Protein AF-A0A1H8LXT8-F1 (afdb_monomer_lite)

Secondary structure (DSSP, 8-state):
--PPP---------EE-TTT--EE-TT-SB-TTT--B-----GGG--S---------PPPPPTTHHHHHHHHHHHHHHHHHHHHHHHH-TTS--HHHHHHHHHHHHHHHHHHHHHHHHHHHHHHHSS----HHHHHHHTTSHHHHHHHHHHHHHHHHHHH--------TT--S--------HHHHHHHHHHHHHHHHHHHHH--STHHHHHHHHHHHHHT-----SS----------HHHHHHHHHHHHHHHHHHHHHH--

Foldseek 3Di:
DDDDDDPPPDPQDWDADLPPGHTDGPPDQADPPPGDGPPDDDPPPDPDDPPPPPPVPQFDDDPLQLLLVVLVVLLLQLVVQLVVVCVVDVPDCDPSNVVSVVSNVVSLVSNLVSLLSVLVSCCSRDPDNPPSCCLSVLCNDPPSNVVSVLVVVVVSCVSSVDQDDNPPPPDPDDDDDDDDSVNVVVVVVSVLSVQVVVCCVVPVDPLSVVLSVVVVCVVVPDDPDDDDPDPDDPDDPVVNVVVSVVSVVVVVVVVCVVPVD

InterPro domains:
  IPR026870 Zinc-ribbon domain [PF13240] (16-38)

Structure (mmCIF, N/CA/C/O backbone):
data_AF-A0A1H8LXT8-F1
#
_entry.id   AF-A0A1H8LXT8-F1
#
loop_
_atom_site.group_PDB
_atom_site.id
_atom_site.type_symbol
_atom_site.label_atom_id
_atom_site.label_alt_id
_atom_site.label_comp_id
_atom_site.label_asym_id
_atom_site.label_entity_id
_atom_site.label_seq_id
_atom_site.pdbx_PDB_ins_code
_atom_site.Cartn_x
_atom_site.Cartn_y
_atom_site.Cartn_z
_atom_site.occupancy
_atom_site.B_iso_or_equiv
_atom_site.auth_seq_id
_atom_site.auth_comp_id
_atom_site.auth_asym_id
_atom_site.auth_atom_id
_atom_site.pdbx_PDB_model_num
ATOM 1 N N . MET A 1 1 ? -24.201 -38.914 57.236 1.00 48.53 1 MET A N 1
ATOM 2 C CA . MET A 1 1 ? -23.618 -39.062 55.889 1.00 48.53 1 MET A CA 1
ATOM 3 C C . MET A 1 1 ? -24.009 -37.810 55.147 1.00 48.53 1 MET A C 1
ATOM 5 O O . MET A 1 1 ? -25.175 -37.664 54.816 1.00 48.53 1 MET A O 1
ATOM 9 N N . SER A 1 2 ? -23.082 -36.863 55.083 1.00 60.19 2 SER A N 1
ATOM 10 C CA . SER A 1 2 ? -23.301 -35.527 54.535 1.00 60.19 2 SER A CA 1
ATOM 11 C C . SER A 1 2 ? -22.561 -35.462 53.205 1.00 60.19 2 SER A C 1
ATOM 13 O O . SER A 1 2 ? -21.360 -35.733 53.181 1.00 60.19 2 SER A O 1
ATOM 15 N N . ASP A 1 3 ? -23.294 -35.178 52.132 1.00 55.50 3 ASP A N 1
ATOM 16 C CA . ASP A 1 3 ? -22.753 -34.904 50.800 1.00 55.50 3 ASP A CA 1
ATOM 17 C C . ASP A 1 3 ? -21.957 -33.590 50.824 1.00 55.50 3 ASP A C 1
ATOM 19 O O . ASP A 1 3 ? -22.475 -32.591 51.329 1.00 55.50 3 ASP A O 1
ATOM 23 N N . PRO A 1 4 ? -20.714 -33.556 50.311 1.00 66.38 4 PRO A N 1
ATOM 24 C CA . PRO A 1 4 ? -20.009 -32.314 50.055 1.00 66.38 4 PRO A CA 1
ATOM 25 C C . PRO A 1 4 ? -20.447 -31.741 48.703 1.00 66.38 4 PRO A C 1
ATOM 27 O O . PRO A 1 4 ? -20.351 -32.393 47.662 1.00 66.38 4 PRO A O 1
ATOM 30 N N . ASP A 1 5 ? -20.916 -30.499 48.752 1.00 59.06 5 ASP A N 1
ATOM 31 C CA . ASP A 1 5 ? -21.364 -29.700 47.622 1.00 59.06 5 ASP A CA 1
ATOM 32 C C . ASP A 1 5 ? -20.333 -29.659 46.485 1.00 59.06 5 ASP A C 1
ATOM 34 O O . ASP A 1 5 ? -19.210 -29.163 46.620 1.00 59.06 5 ASP A O 1
ATOM 38 N N . ALA A 1 6 ? -20.756 -30.151 45.323 1.00 54.06 6 ALA A N 1
ATOM 39 C CA . ALA A 1 6 ? -20.092 -29.925 44.054 1.00 54.06 6 ALA A CA 1
ATOM 40 C C . ALA A 1 6 ? -20.214 -28.436 43.690 1.00 54.06 6 ALA A C 1
ATOM 42 O O . ALA A 1 6 ? -21.222 -27.985 43.145 1.00 54.06 6 ALA A O 1
ATOM 43 N N . VAL A 1 7 ? -19.171 -27.664 44.003 1.00 60.00 7 VAL A N 1
ATOM 44 C CA . VAL A 1 7 ? -18.992 -26.295 43.513 1.00 60.00 7 VAL A CA 1
ATOM 45 C C . VAL A 1 7 ? -18.850 -26.363 41.994 1.00 60.00 7 VAL A C 1
ATOM 47 O O . VAL A 1 7 ? -17.800 -26.710 41.455 1.00 60.00 7 VAL A O 1
ATOM 50 N N . SER A 1 8 ? -19.953 -26.066 41.313 1.00 51.28 8 SER A N 1
ATOM 51 C CA . SER A 1 8 ? -20.027 -25.815 39.878 1.00 51.28 8 SER A CA 1
ATOM 52 C C . SER A 1 8 ? -19.035 -24.707 39.519 1.00 51.28 8 SER A C 1
ATOM 54 O O . SER A 1 8 ? -19.317 -23.526 39.720 1.00 51.28 8 SER A O 1
ATOM 56 N N . GLY A 1 9 ? -17.863 -25.100 39.016 1.00 51.41 9 GLY A N 1
ATOM 57 C CA . GLY A 1 9 ? -16.854 -24.210 38.458 1.00 51.41 9 GLY A CA 1
ATOM 58 C C . GLY A 1 9 ? -17.428 -23.471 37.259 1.00 51.41 9 GLY A C 1
ATOM 59 O O . GLY A 1 9 ? -17.437 -23.991 36.148 1.00 51.41 9 GLY A O 1
ATOM 60 N N . GLY A 1 10 ? -17.955 -22.273 37.505 1.00 53.38 10 GLY A N 1
ATOM 61 C CA . GLY A 1 10 ? -18.273 -21.329 36.449 1.00 53.38 10 GLY A CA 1
ATOM 62 C C . GLY A 1 10 ? -16.978 -20.953 35.749 1.00 53.38 10 GLY A C 1
ATOM 63 O O . GLY A 1 10 ? -16.040 -20.498 36.403 1.00 53.38 10 GLY A O 1
ATOM 64 N N . ASP A 1 11 ? -16.927 -21.179 34.440 1.00 57.53 11 ASP A N 1
ATOM 65 C CA . ASP A 1 11 ? -15.827 -20.776 33.576 1.00 57.53 11 ASP A CA 1
ATOM 66 C C . ASP A 1 11 ? -15.498 -19.301 33.831 1.00 57.53 11 ASP A C 1
ATOM 68 O O . ASP A 1 11 ? -16.211 -18.391 33.391 1.00 57.53 11 ASP A O 1
ATOM 72 N N . ALA A 1 12 ? -14.425 -19.062 34.586 1.00 62.91 12 ALA A N 1
ATOM 73 C CA . ALA A 1 12 ? -13.856 -17.745 34.805 1.00 62.91 12 ALA A CA 1
ATOM 74 C C . ALA A 1 12 ? -13.336 -17.258 33.451 1.00 62.91 12 ALA A C 1
ATOM 76 O O . ALA A 1 12 ? -12.199 -17.528 33.071 1.00 62.91 12 ALA A O 1
ATOM 77 N N . GLY A 1 13 ? -14.223 -16.630 32.677 1.00 70.00 13 GLY A N 1
ATOM 78 C CA . GLY A 1 13 ? -13.944 -16.229 31.308 1.00 70.00 13 GLY A CA 1
ATOM 79 C C . GLY A 1 13 ? -12.678 -15.386 31.264 1.00 70.00 13 GLY A C 1
ATOM 80 O O . GLY A 1 13 ? -12.645 -14.294 31.825 1.00 70.00 13 GLY A O 1
ATOM 81 N N . THR A 1 14 ? -11.645 -15.896 30.607 1.00 81.38 14 THR A N 1
ATOM 82 C CA . THR A 1 14 ? -10.411 -15.160 30.355 1.00 81.38 14 THR A CA 1
ATOM 83 C C . THR A 1 14 ? -10.713 -14.005 29.403 1.00 81.38 14 THR A C 1
ATOM 85 O O . THR A 1 14 ? -11.371 -14.176 28.372 1.00 81.38 14 THR A O 1
ATOM 88 N N . SER A 1 15 ? -10.288 -12.797 29.763 1.00 87.00 15 SER A N 1
ATOM 89 C CA . SER A 1 15 ? -10.209 -11.669 28.832 1.00 87.00 15 SER A CA 1
ATOM 90 C C . SER A 1 15 ? -8.776 -11.568 28.305 1.00 87.00 15 SER A C 1
ATOM 92 O O . SER A 1 15 ? -7.869 -12.217 28.817 1.00 87.00 15 SER A O 1
ATOM 94 N N . TYR A 1 16 ? -8.555 -10.793 27.248 1.00 92.50 16 TYR A N 1
ATOM 95 C CA . TYR A 1 16 ? -7.220 -10.554 26.695 1.00 92.50 16 TYR A CA 1
ATOM 96 C C . TYR A 1 16 ? -6.882 -9.072 26.822 1.00 92.50 16 TYR A C 1
ATOM 98 O O . TYR A 1 16 ? -7.747 -8.219 26.612 1.00 92.50 16 TYR A O 1
ATOM 106 N N . CYS A 1 17 ? -5.631 -8.760 27.157 1.00 91.19 17 CYS A N 1
ATOM 107 C CA . CYS A 1 17 ? -5.156 -7.385 27.224 1.00 91.19 17 CYS A CA 1
ATOM 108 C C . CYS A 1 17 ? -5.191 -6.751 25.826 1.00 91.19 17 CYS A C 1
ATOM 110 O O . CYS A 1 17 ? -4.618 -7.291 24.880 1.00 91.19 17 CYS A O 1
ATOM 112 N N . TRP A 1 18 ? -5.830 -5.587 25.697 1.00 83.44 18 TRP A N 1
ATOM 113 C CA . TRP A 1 18 ? -5.973 -4.884 24.417 1.00 83.44 18 TRP A CA 1
ATOM 114 C C . TRP A 1 18 ? -4.644 -4.345 23.866 1.00 83.44 18 TRP A C 1
ATOM 116 O O . TRP A 1 18 ? -4.518 -4.137 22.659 1.00 83.44 18 TRP A O 1
ATOM 126 N N . ASP A 1 19 ? -3.647 -4.149 24.731 1.00 88.88 19 ASP A N 1
ATOM 127 C CA . ASP A 1 19 ? -2.346 -3.604 24.348 1.00 88.88 19 ASP A CA 1
ATOM 128 C C . ASP A 1 19 ? -1.354 -4.702 23.913 1.00 88.88 19 ASP A C 1
ATOM 130 O O . ASP A 1 19 ? -0.840 -4.679 22.789 1.00 88.88 19 ASP A O 1
ATOM 134 N N . CYS A 1 20 ? -1.135 -5.717 24.761 1.00 93.19 20 CYS A N 1
ATOM 135 C CA . CYS A 1 20 ? -0.144 -6.774 24.505 1.00 93.19 20 CYS A CA 1
ATOM 136 C C . CYS A 1 20 ? -0.720 -8.123 24.046 1.00 93.19 20 CYS A C 1
ATOM 138 O O . CYS A 1 20 ? 0.025 -8.942 23.515 1.00 93.19 20 CYS A O 1
ATOM 140 N N . GLY A 1 21 ? -2.024 -8.361 24.209 1.00 90.75 21 GLY A N 1
ATOM 141 C CA . GLY A 1 21 ? -2.684 -9.600 23.791 1.00 90.75 21 GLY A CA 1
ATOM 142 C C . GLY A 1 21 ? -2.536 -10.796 24.737 1.00 90.75 21 GLY A C 1
ATOM 143 O O . GLY A 1 21 ? -3.058 -11.856 24.407 1.00 90.75 21 GLY A O 1
ATOM 144 N N . GLU A 1 22 ? -1.876 -10.659 25.892 1.00 95.44 22 GLU A N 1
ATOM 145 C CA . GLU A 1 22 ? -1.825 -11.735 26.896 1.00 95.44 22 GLU A CA 1
ATOM 146 C C . GLU A 1 22 ? -3.184 -11.938 27.590 1.00 95.44 22 GLU A C 1
ATOM 148 O O . GLU A 1 22 ? -3.930 -10.964 27.766 1.00 95.44 22 GLU A O 1
ATOM 153 N N . PRO A 1 23 ? -3.529 -13.176 27.996 1.00 91.50 23 PRO A N 1
ATOM 154 C CA . PRO A 1 23 ? -4.738 -13.448 28.741 1.00 91.50 23 PRO A CA 1
ATOM 155 C C . PRO A 1 23 ? -4.621 -12.850 30.144 1.00 91.50 23 PRO A C 1
ATOM 157 O O . PRO A 1 23 ? -3.600 -12.949 30.824 1.00 91.50 23 PRO A O 1
ATOM 160 N N . ILE A 1 24 ? -5.702 -12.225 30.572 1.00 93.94 24 ILE A N 1
ATOM 161 C CA . ILE A 1 24 ? -5.845 -11.527 31.841 1.00 93.94 24 ILE A CA 1
ATOM 162 C C . ILE A 1 24 ? -7.134 -11.999 32.518 1.00 93.94 24 ILE A C 1
ATOM 164 O O . ILE A 1 24 ? -8.086 -12.446 31.870 1.00 93.94 24 ILE A O 1
ATOM 168 N N . GLY A 1 25 ? -7.167 -11.913 33.846 1.00 90.50 25 GLY A N 1
ATOM 169 C CA . GLY A 1 25 ? -8.417 -12.075 34.582 1.00 90.50 25 GLY A CA 1
ATOM 170 C C . GLY A 1 25 ? -9.372 -10.927 34.251 1.00 90.50 25 GLY A C 1
ATOM 171 O O . GLY A 1 25 ? -8.930 -9.791 34.088 1.00 90.50 25 GLY A O 1
ATOM 172 N N . ARG A 1 26 ? -10.681 -11.201 34.190 1.00 83.38 26 ARG A N 1
ATOM 173 C CA . ARG A 1 26 ? -11.721 -10.180 33.939 1.00 83.38 26 ARG A CA 1
ATOM 174 C C . ARG A 1 26 ? -11.690 -8.999 34.910 1.00 83.38 26 ARG A C 1
ATOM 176 O O . ARG A 1 26 ? -12.142 -7.924 34.546 1.00 83.38 26 ARG A O 1
ATOM 183 N N . GLU A 1 27 ? -11.154 -9.206 36.107 1.00 86.50 27 GLU A N 1
ATOM 184 C CA . GLU A 1 27 ? -11.081 -8.204 37.175 1.00 86.50 27 GLU A CA 1
ATOM 185 C C . GLU A 1 27 ? -9.691 -7.558 37.306 1.00 86.50 27 GLU A C 1
ATOM 187 O O . GLU A 1 27 ? -9.432 -6.813 38.249 1.00 86.50 27 GLU A O 1
ATOM 192 N N . ALA A 1 28 ? -8.759 -7.838 36.388 1.00 89.56 28 ALA A N 1
ATOM 193 C CA . ALA A 1 28 ? -7.443 -7.216 36.425 1.00 89.56 28 ALA A CA 1
ATOM 194 C C . ALA A 1 28 ? -7.553 -5.728 36.056 1.00 89.56 28 ALA A C 1
ATOM 196 O O . ALA A 1 28 ? -7.850 -5.401 34.912 1.00 89.56 28 ALA A O 1
ATOM 197 N N . ALA A 1 29 ? -7.263 -4.837 37.009 1.00 92.25 29 ALA A N 1
ATOM 198 C CA . ALA A 1 29 ? -7.175 -3.393 36.766 1.00 92.25 29 ALA A CA 1
ATOM 199 C C . ALA A 1 29 ? -5.955 -3.012 35.910 1.00 92.25 29 ALA A C 1
ATOM 201 O O . ALA A 1 29 ? -5.973 -2.007 35.213 1.00 92.25 29 ALA A O 1
ATOM 202 N N . PHE A 1 30 ? -4.902 -3.836 35.918 1.00 94.88 30 PHE A N 1
ATOM 203 C CA . PHE A 1 30 ? -3.683 -3.607 35.144 1.00 94.88 30 PHE A CA 1
ATOM 204 C C . PHE A 1 30 ? -3.208 -4.895 34.478 1.00 94.88 30 PHE A C 1
ATOM 206 O O . PHE A 1 30 ? -3.306 -5.983 35.051 1.00 94.88 30 PHE A O 1
ATOM 213 N N . CYS A 1 31 ? -2.652 -4.778 33.273 1.00 95.38 31 CYS A N 1
ATOM 214 C CA . CYS A 1 31 ? -2.025 -5.904 32.594 1.00 95.38 31 CYS A CA 1
ATOM 215 C C . CYS A 1 31 ? -0.667 -6.237 33.243 1.00 95.38 31 CYS A C 1
ATOM 217 O O . CYS A 1 31 ? 0.231 -5.394 33.206 1.00 95.38 31 CYS A O 1
ATOM 219 N N . PRO A 1 32 ? -0.445 -7.464 33.751 1.00 93.69 32 PRO A N 1
ATOM 220 C CA . PRO A 1 32 ? 0.815 -7.831 34.402 1.00 93.69 32 PRO A CA 1
ATOM 221 C C . PRO A 1 32 ? 2.001 -7.911 33.430 1.00 93.69 32 PRO A C 1
ATOM 223 O O . PRO A 1 32 ? 3.144 -7.846 33.867 1.00 93.69 32 PRO A O 1
ATOM 226 N N . ASN A 1 33 ? 1.745 -8.054 32.124 1.00 96.25 33 ASN A N 1
ATOM 227 C CA . ASN A 1 33 ? 2.803 -8.170 31.122 1.00 96.25 33 ASN A CA 1
ATOM 228 C C . ASN A 1 33 ? 3.279 -6.806 30.591 1.00 96.25 33 ASN A C 1
ATOM 230 O O . ASN A 1 33 ? 4.475 -6.594 30.428 1.00 96.25 33 ASN A O 1
ATOM 234 N N . CYS A 1 34 ? 2.360 -5.871 30.316 1.00 95.19 34 CYS A N 1
ATOM 235 C CA . CYS A 1 34 ? 2.705 -4.580 29.697 1.00 95.19 34 CYS A CA 1
ATOM 236 C C . CYS A 1 34 ? 2.410 -3.342 30.553 1.00 95.19 34 CYS A C 1
ATOM 238 O O . CYS A 1 34 ? 2.795 -2.244 30.164 1.00 95.19 34 CYS A O 1
ATOM 240 N N . GLY A 1 35 ? 1.733 -3.489 31.695 1.00 93.81 35 GLY A N 1
ATOM 241 C CA . GLY A 1 35 ? 1.381 -2.369 32.572 1.00 93.81 35 GLY A CA 1
ATOM 242 C C . GLY A 1 35 ? 0.231 -1.488 32.072 1.00 93.81 35 GLY A C 1
ATOM 243 O O . GLY A 1 35 ? -0.017 -0.443 32.664 1.00 93.81 35 GLY A O 1
ATOM 244 N N . ALA A 1 36 ? -0.474 -1.882 31.004 1.00 89.81 36 ALA A N 1
ATOM 245 C CA . ALA A 1 36 ? -1.643 -1.149 30.522 1.00 89.81 36 ALA A CA 1
ATOM 246 C C . ALA A 1 36 ? -2.751 -1.111 31.587 1.00 89.81 36 ALA A C 1
ATOM 248 O O . ALA A 1 36 ? -3.067 -2.144 32.180 1.00 89.81 36 ALA A O 1
ATOM 249 N N . ASP A 1 37 ? -3.340 0.068 31.790 1.00 92.19 37 ASP A N 1
ATOM 250 C CA . ASP A 1 37 ? -4.520 0.267 32.630 1.00 92.19 37 ASP A CA 1
ATOM 251 C C . ASP A 1 37 ? -5.762 -0.278 31.908 1.00 92.19 37 ASP A C 1
ATOM 253 O O . ASP A 1 37 ? -6.026 0.020 30.736 1.00 92.19 37 ASP A O 1
ATOM 257 N N . LEU A 1 38 ? -6.478 -1.152 32.600 1.00 88.88 38 LEU A N 1
ATOM 258 C CA . LEU A 1 38 ? -7.664 -1.865 32.136 1.00 88.88 38 LEU A CA 1
ATOM 259 C C . LEU A 1 38 ? -8.916 -1.412 32.890 1.00 88.88 38 LEU A C 1
ATOM 261 O O . LEU A 1 38 ? -10.011 -1.897 32.595 1.00 88.88 38 LEU A O 1
ATOM 265 N N . SER A 1 39 ? -8.759 -0.486 33.839 1.00 84.44 39 SER A N 1
ATOM 266 C CA . SER A 1 39 ? -9.847 0.180 34.540 1.00 84.44 39 SER A CA 1
ATOM 267 C C . SER A 1 39 ? -10.612 1.004 33.509 1.00 84.44 39 SER A C 1
ATOM 269 O O . SER A 1 39 ? -10.261 2.142 33.196 1.00 84.44 39 SER A O 1
ATOM 271 N N . GLY A 1 40 ? -11.637 0.404 32.899 1.00 71.50 40 GLY A N 1
ATOM 272 C CA . GLY A 1 40 ? -12.576 1.150 32.074 1.00 71.50 40 GLY A CA 1
ATOM 273 C C . GLY A 1 40 ? -13.111 2.352 32.865 1.00 71.50 40 GLY A C 1
ATOM 274 O O . GLY A 1 40 ? -13.147 2.294 34.096 1.00 71.50 40 GLY A O 1
ATOM 275 N N . PRO A 1 41 ? -13.506 3.447 32.194 1.00 64.00 41 PRO A N 1
ATOM 276 C CA . PRO A 1 41 ? -14.088 4.597 32.875 1.00 64.00 41 PRO A CA 1
ATOM 277 C C . PRO A 1 41 ? -15.253 4.113 33.745 1.00 64.00 41 PRO A C 1
ATOM 279 O O . PRO A 1 41 ? -16.226 3.576 33.220 1.00 64.00 41 PRO A O 1
ATOM 282 N N . SER A 1 42 ? -15.102 4.244 35.061 1.00 58.47 42 SER A N 1
ATOM 283 C CA . SER A 1 42 ? -16.027 3.745 36.075 1.00 58.47 42 SER A CA 1
ATOM 284 C C . SER A 1 42 ? -17.445 4.251 35.813 1.00 58.47 42 SER A C 1
ATOM 286 O O . SER A 1 42 ? -17.661 5.450 35.644 1.00 58.47 42 SER A O 1
ATOM 288 N N . ASP A 1 43 ? -18.409 3.331 35.784 1.00 58.94 43 ASP A N 1
ATOM 289 C CA . ASP A 1 43 ? -19.818 3.580 35.445 1.00 58.94 43 ASP A CA 1
ATOM 290 C C . ASP A 1 43 ? -20.595 4.428 36.481 1.00 58.94 43 ASP A C 1
ATOM 292 O O . ASP A 1 43 ? -21.785 4.680 36.295 1.00 58.94 43 ASP A O 1
ATOM 296 N N . ASP A 1 44 ? -19.946 4.929 37.537 1.00 62.06 44 ASP A N 1
ATOM 297 C CA . ASP A 1 44 ? -20.600 5.668 38.630 1.00 62.06 44 ASP A CA 1
ATOM 298 C C . ASP A 1 44 ? -21.077 7.093 38.265 1.00 62.06 44 ASP A C 1
ATOM 300 O O . ASP A 1 44 ? -21.845 7.687 39.017 1.00 62.06 44 ASP A O 1
ATOM 304 N N . ASP A 1 45 ? -20.735 7.624 37.084 1.00 56.78 45 ASP A N 1
ATOM 305 C CA . ASP A 1 45 ? -21.155 8.971 36.642 1.00 56.78 45 ASP A CA 1
ATOM 306 C C . ASP A 1 45 ? -22.331 8.990 35.633 1.00 56.78 45 ASP A C 1
ATOM 308 O O . ASP A 1 45 ? -22.621 10.027 35.026 1.00 56.78 45 ASP A O 1
ATOM 312 N N . ARG A 1 46 ? -23.051 7.877 35.409 1.00 54.03 46 ARG A N 1
ATOM 313 C CA . ARG A 1 46 ? -24.143 7.820 34.405 1.00 54.03 46 ARG A CA 1
ATOM 314 C C . ARG A 1 46 ? -25.508 7.414 34.966 1.00 54.03 46 ARG A C 1
ATOM 316 O O . ARG A 1 46 ? -26.018 6.336 34.684 1.00 54.03 46 ARG A O 1
ATOM 323 N N . ALA A 1 47 ? -26.192 8.354 35.619 1.00 52.91 47 ALA A N 1
ATOM 324 C CA . ALA A 1 47 ? -27.644 8.291 35.854 1.00 52.91 47 ALA A CA 1
ATOM 325 C C . ALA A 1 47 ? -28.476 8.864 34.680 1.00 52.91 47 ALA A C 1
ATOM 327 O O . ALA A 1 47 ? -29.526 9.475 34.876 1.00 52.91 47 ALA A O 1
ATOM 328 N N . GLY A 1 48 ? -28.015 8.676 33.442 1.00 57.19 48 GLY A N 1
ATOM 329 C CA . GLY A 1 48 ? -28.757 9.016 32.229 1.00 57.19 48 GLY A CA 1
ATOM 330 C C . GLY A 1 48 ? -28.518 7.945 31.166 1.00 57.19 48 GLY A C 1
ATOM 331 O O . GLY A 1 48 ? -27.373 7.505 31.030 1.00 57.19 48 GLY A O 1
ATOM 332 N N . PRO A 1 49 ? -29.548 7.506 30.411 1.00 57.56 49 PRO A N 1
ATOM 333 C CA . PRO A 1 49 ? -29.335 6.643 29.254 1.00 57.56 49 PRO A CA 1
ATOM 334 C C . PRO A 1 49 ? -28.291 7.335 28.379 1.00 57.56 49 PRO A C 1
ATOM 336 O O . PRO A 1 49 ? -28.492 8.515 28.079 1.00 57.56 49 PRO A O 1
ATOM 339 N N . PRO A 1 50 ? -27.172 6.682 28.015 1.00 54.41 50 PRO A N 1
ATOM 340 C CA . PRO A 1 50 ? -26.189 7.310 27.156 1.00 54.41 50 PRO A CA 1
ATOM 341 C C . PRO A 1 50 ? -26.923 7.679 25.877 1.00 54.41 50 PRO A C 1
ATOM 343 O O . PRO A 1 50 ? -27.341 6.803 25.114 1.00 54.41 50 PRO A O 1
ATOM 346 N N . GLU A 1 51 ? -27.150 8.977 25.690 1.00 47.62 51 GLU A N 1
ATOM 347 C CA . GLU A 1 51 ? -27.630 9.511 24.437 1.00 47.62 51 GLU A CA 1
ATOM 348 C C . GLU A 1 51 ? -26.590 9.051 23.428 1.00 47.62 51 GLU A C 1
ATOM 350 O O . GLU A 1 51 ? -25.435 9.483 23.430 1.00 47.62 51 GLU A O 1
ATOM 355 N N . ARG A 1 52 ? -26.978 8.045 22.647 1.00 46.25 52 ARG A N 1
ATOM 356 C CA . ARG A 1 52 ? -26.193 7.452 21.578 1.00 46.25 52 ARG A CA 1
ATOM 357 C C . ARG A 1 52 ? -26.184 8.472 20.444 1.00 46.25 52 ARG A C 1
ATOM 359 O O . ARG A 1 52 ? -26.677 8.202 19.355 1.00 46.25 52 ARG A O 1
ATOM 366 N N . ASN A 1 53 ? -25.675 9.668 20.732 1.00 47.56 53 ASN A N 1
ATOM 367 C CA . ASN A 1 53 ? -25.283 10.649 19.752 1.00 47.56 53 ASN A CA 1
ATOM 368 C C . ASN A 1 53 ? -24.204 9.946 18.949 1.00 47.56 53 ASN A C 1
ATOM 370 O O . ASN A 1 53 ? -23.062 9.809 19.375 1.00 47.56 53 ASN A O 1
ATOM 374 N N . GLY A 1 54 ? -24.635 9.380 17.824 1.00 52.59 54 GLY A N 1
ATOM 375 C CA . GLY A 1 54 ? -23.822 8.696 16.836 1.00 52.59 54 GLY A CA 1
ATOM 376 C C . GLY A 1 54 ? -22.916 9.674 16.108 1.00 52.59 54 GLY A C 1
ATOM 377 O O . GLY A 1 54 ? -22.852 9.658 14.881 1.00 52.59 54 GLY A O 1
ATOM 378 N N . THR A 1 55 ? -22.202 10.520 16.849 1.00 57.59 55 THR A N 1
ATOM 379 C CA . THR A 1 55 ? -20.926 11.055 16.410 1.00 57.59 55 THR A CA 1
ATOM 380 C C . THR A 1 55 ? -20.027 9.847 16.240 1.00 57.59 55 THR A C 1
ATOM 382 O O . THR A 1 55 ? -19.352 9.418 17.171 1.00 57.59 55 THR A O 1
ATOM 385 N N . ALA A 1 56 ? -20.106 9.242 15.049 1.00 57.75 56 ALA A N 1
ATOM 386 C CA . ALA A 1 56 ? -19.168 8.250 14.569 1.00 57.75 56 ALA A CA 1
ATOM 387 C C . ALA A 1 56 ? -17.789 8.747 14.984 1.00 57.75 56 ALA A C 1
ATOM 389 O O . ALA A 1 56 ? -17.344 9.793 14.506 1.00 57.75 56 ALA A O 1
ATOM 390 N N . THR A 1 57 ? -17.195 8.082 15.974 1.00 59.34 57 THR A N 1
ATOM 391 C CA . THR A 1 57 ? -15.906 8.464 16.526 1.00 59.34 57 THR A CA 1
ATOM 392 C C . THR A 1 57 ? -14.946 8.403 15.360 1.00 59.34 57 THR A C 1
ATOM 394 O O . THR A 1 57 ? -14.609 7.329 14.863 1.00 59.34 57 THR A O 1
ATOM 397 N N . SER A 1 58 ? -14.620 9.578 14.820 1.00 67.25 58 SER A N 1
ATOM 398 C CA . SER A 1 58 ? -13.850 9.672 13.595 1.00 67.25 58 SER A CA 1
ATOM 399 C C . SER A 1 58 ? -12.528 8.979 13.871 1.00 67.25 58 SER A C 1
ATOM 401 O O . SER A 1 58 ? -11.822 9.381 14.799 1.00 67.25 58 SER A O 1
ATOM 403 N N . MET A 1 59 ? -12.229 7.916 13.125 1.00 71.19 59 MET A N 1
ATOM 404 C CA . MET A 1 59 ? -11.031 7.121 13.366 1.00 71.19 59 MET A CA 1
ATOM 405 C C . MET A 1 59 ? -9.807 8.053 13.411 1.00 71.19 59 MET A C 1
ATOM 407 O O . MET A 1 59 ? -9.683 8.923 12.535 1.00 71.19 59 MET A O 1
ATOM 411 N N . PRO A 1 60 ? -8.922 7.906 14.412 1.00 76.62 60 PRO A N 1
ATOM 412 C CA . PRO A 1 60 ? -7.739 8.742 14.516 1.00 76.62 60 PRO A CA 1
ATOM 413 C C . PRO A 1 60 ? -6.858 8.558 13.283 1.00 76.62 60 PRO A C 1
ATOM 415 O O . PRO A 1 60 ? -6.624 7.433 12.825 1.00 76.62 60 PRO A O 1
ATOM 418 N N . ASP A 1 61 ? -6.377 9.678 12.745 1.00 85.62 61 ASP A N 1
ATOM 419 C CA . ASP A 1 61 ? -5.499 9.682 11.580 1.00 85.62 61 ASP A CA 1
ATOM 420 C C . ASP A 1 61 ? -4.230 8.877 11.916 1.00 85.62 61 ASP A C 1
ATOM 422 O O . ASP A 1 61 ? -3.671 9.007 13.003 1.00 85.62 61 ASP A O 1
ATOM 426 N N . SER A 1 62 ? -3.803 7.993 11.010 1.00 89.00 62 SER A N 1
ATOM 427 C CA . SER A 1 62 ? -2.552 7.252 11.187 1.00 89.00 62 SER A CA 1
ATOM 428 C C . SER A 1 62 ? -1.439 7.952 10.435 1.00 89.00 62 SER A C 1
ATOM 430 O O . SER A 1 62 ? -1.550 8.145 9.221 1.00 89.00 62 SER A O 1
ATOM 432 N N . ASP A 1 63 ? -0.334 8.221 11.122 1.00 93.25 63 ASP A N 1
ATOM 433 C CA . ASP A 1 63 ? 0.873 8.784 10.511 1.00 93.25 63 ASP A CA 1
ATOM 434 C C . ASP A 1 63 ? 1.472 7.869 9.434 1.00 93.25 63 ASP A C 1
ATOM 436 O O . ASP A 1 63 ? 2.190 8.330 8.551 1.00 93.25 63 ASP A O 1
ATOM 440 N N . TRP A 1 64 ? 1.156 6.568 9.466 1.00 94.06 64 TRP A N 1
ATOM 441 C CA . TRP A 1 64 ? 1.660 5.578 8.510 1.00 94.06 64 TRP A CA 1
ATOM 442 C C . TRP A 1 64 ? 0.877 5.537 7.200 1.00 94.06 64 TRP A C 1
ATOM 444 O O . TRP A 1 64 ? 1.392 5.064 6.186 1.00 94.06 64 TRP A O 1
ATOM 454 N N . TYR A 1 65 ? -0.346 6.057 7.194 1.00 90.12 65 TYR A N 1
ATOM 455 C CA . TYR A 1 65 ? -1.234 5.969 6.044 1.00 90.12 65 TYR A CA 1
ATOM 456 C C . TYR A 1 65 ? -0.712 6.712 4.790 1.00 90.12 65 TYR A C 1
ATOM 458 O O . TYR A 1 65 ? -0.765 6.134 3.703 1.00 90.12 65 TYR A O 1
ATOM 466 N N . PRO A 1 66 ? -0.122 7.925 4.878 1.00 90.31 66 PRO A N 1
ATOM 467 C CA . PRO A 1 66 ? 0.500 8.583 3.722 1.00 90.31 66 PRO A CA 1
ATOM 468 C C . PRO A 1 66 ? 1.663 7.790 3.106 1.00 90.31 66 PRO A C 1
ATOM 470 O O . PRO A 1 66 ? 1.873 7.842 1.894 1.00 90.31 66 PRO A O 1
ATOM 473 N N . TYR A 1 67 ? 2.398 7.014 3.908 1.00 94.06 67 TYR A N 1
ATOM 474 C CA . TYR A 1 67 ? 3.540 6.229 3.426 1.00 94.06 67 TYR A CA 1
ATOM 475 C C . TYR A 1 67 ? 3.134 5.051 2.537 1.00 94.06 67 TYR A C 1
ATOM 477 O O . TYR A 1 67 ? 3.954 4.589 1.746 1.00 94.06 67 TYR A O 1
ATOM 485 N N . ILE A 1 68 ? 1.868 4.624 2.580 1.00 91.50 68 ILE A N 1
ATOM 486 C CA . ILE A 1 68 ? 1.324 3.652 1.622 1.00 91.50 68 ILE A CA 1
ATOM 487 C C . ILE A 1 68 ? 1.448 4.207 0.192 1.00 91.50 68 ILE A C 1
ATOM 489 O O . ILE A 1 68 ? 1.868 3.499 -0.721 1.00 91.50 68 ILE A O 1
ATOM 493 N N . PHE A 1 69 ? 1.177 5.500 -0.005 1.00 88.81 69 PHE A N 1
ATOM 494 C CA . PHE A 1 69 ? 1.303 6.152 -1.313 1.00 88.81 69 PHE A CA 1
ATOM 495 C C . PHE A 1 69 ? 2.751 6.326 -1.733 1.00 88.81 69 PHE A C 1
ATOM 497 O O . PHE A 1 69 ? 3.077 6.085 -2.891 1.00 88.81 69 PHE A O 1
ATOM 504 N N . VAL A 1 70 ? 3.622 6.701 -0.793 1.00 91.38 70 VAL A N 1
ATOM 505 C CA . VAL A 1 70 ? 5.065 6.767 -1.052 1.00 91.38 70 VAL A CA 1
ATOM 506 C C . VAL A 1 70 ? 5.556 5.403 -1.539 1.00 91.38 70 VAL A C 1
ATOM 508 O O . VAL A 1 70 ? 6.186 5.331 -2.589 1.00 91.38 70 VAL A O 1
ATOM 511 N N . GLY A 1 71 ? 5.168 4.318 -0.859 1.00 91.69 71 GLY A N 1
ATOM 512 C CA . GLY A 1 71 ? 5.468 2.949 -1.278 1.00 91.69 71 GLY A CA 1
ATOM 513 C C . GLY A 1 71 ? 4.971 2.630 -2.692 1.00 91.69 71 GLY A C 1
ATOM 514 O O . GLY A 1 71 ? 5.755 2.162 -3.515 1.00 91.69 71 GLY A O 1
ATOM 515 N N . ILE A 1 72 ? 3.707 2.944 -3.008 1.00 90.44 72 ILE A N 1
ATOM 516 C CA . ILE A 1 72 ? 3.117 2.751 -4.349 1.00 90.44 72 ILE A CA 1
ATOM 517 C C . ILE A 1 72 ? 3.886 3.525 -5.426 1.00 90.44 72 ILE A C 1
ATOM 519 O O . ILE A 1 72 ? 4.203 2.968 -6.479 1.00 90.44 72 ILE A O 1
ATOM 523 N N . VAL A 1 73 ? 4.170 4.808 -5.194 1.00 89.81 73 VAL A N 1
ATOM 524 C CA . VAL A 1 73 ? 4.850 5.668 -6.171 1.00 89.81 73 VAL A CA 1
ATOM 525 C C . VAL A 1 73 ? 6.275 5.174 -6.394 1.00 89.81 73 VAL A C 1
ATOM 527 O O . VAL A 1 73 ? 6.669 4.963 -7.539 1.00 89.81 73 VAL A O 1
ATOM 530 N N . THR A 1 74 ? 7.025 4.914 -5.321 1.00 91.88 74 THR A N 1
ATOM 531 C CA . THR A 1 74 ? 8.392 4.388 -5.405 1.00 91.88 74 THR A CA 1
ATOM 532 C C . THR A 1 74 ? 8.430 3.037 -6.121 1.00 91.88 74 THR A C 1
ATOM 534 O O . THR A 1 74 ? 9.266 2.846 -7.004 1.00 91.88 74 THR A O 1
ATOM 537 N N . LEU A 1 75 ? 7.495 2.132 -5.813 1.00 91.44 75 LE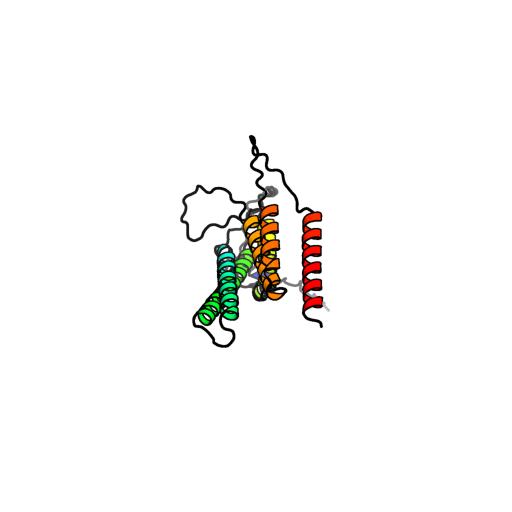U A N 1
ATOM 538 C CA . LEU A 1 75 ? 7.360 0.844 -6.496 1.00 91.44 75 LEU A CA 1
ATOM 539 C C . LEU A 1 75 ? 7.120 1.027 -7.999 1.00 91.44 75 LEU A C 1
ATOM 541 O O . LEU A 1 75 ? 7.800 0.409 -8.813 1.00 91.44 75 LEU A O 1
ATOM 545 N N . THR A 1 76 ? 6.177 1.896 -8.362 1.00 88.31 76 THR A N 1
ATOM 546 C CA . THR A 1 76 ? 5.785 2.131 -9.759 1.00 88.31 76 THR A CA 1
ATOM 547 C C . THR A 1 76 ? 6.931 2.745 -10.563 1.00 88.31 76 THR A C 1
ATOM 549 O O . THR A 1 76 ? 7.197 2.314 -11.683 1.00 88.31 76 THR A O 1
ATOM 552 N N . VAL A 1 77 ? 7.658 3.700 -9.975 1.00 89.88 77 VAL A N 1
ATOM 553 C CA . VAL A 1 77 ? 8.857 4.298 -10.581 1.00 89.88 77 VAL A CA 1
ATOM 554 C C . VAL A 1 77 ? 9.948 3.245 -10.776 1.00 89.88 77 VAL A C 1
ATOM 556 O O . VAL A 1 77 ? 10.514 3.147 -11.864 1.00 89.88 77 VAL A O 1
ATOM 559 N N . GLY A 1 78 ? 10.218 2.426 -9.756 1.00 91.19 78 GLY A N 1
ATOM 560 C CA . GLY A 1 78 ? 11.192 1.340 -9.847 1.00 91.19 78 GLY A CA 1
ATOM 561 C C . GLY A 1 78 ? 10.851 0.346 -10.959 1.00 91.19 78 GLY A C 1
ATOM 562 O O . GLY A 1 78 ? 11.703 0.051 -11.798 1.00 91.19 78 GLY A O 1
ATOM 563 N N . LEU A 1 79 ? 9.591 -0.095 -11.022 1.00 89.56 79 LEU A N 1
ATOM 564 C CA . LEU A 1 79 ? 9.112 -1.039 -12.031 1.00 89.56 79 LEU A CA 1
ATOM 565 C C . LEU A 1 79 ? 9.202 -0.451 -13.446 1.00 89.56 79 LEU A C 1
ATOM 567 O O . LEU A 1 79 ? 9.655 -1.128 -14.367 1.00 89.56 79 LEU A O 1
ATOM 571 N N . PHE A 1 80 ? 8.836 0.823 -13.612 1.00 88.25 80 PHE A N 1
ATOM 572 C CA . PHE A 1 80 ? 8.960 1.529 -14.884 1.00 88.25 80 PHE A CA 1
ATOM 573 C C . PHE A 1 80 ? 10.414 1.545 -15.372 1.00 88.25 80 PHE A C 1
ATOM 575 O O . PHE A 1 80 ? 10.697 1.077 -16.475 1.00 88.25 80 PHE A O 1
ATOM 582 N N . PHE A 1 81 ? 11.358 1.991 -14.537 1.00 87.88 81 PHE A N 1
ATOM 583 C CA . PHE A 1 81 ? 12.776 2.001 -14.911 1.00 87.88 81 PHE A CA 1
ATOM 584 C C . PHE A 1 81 ? 13.332 0.596 -15.155 1.00 87.88 81 PHE A C 1
ATOM 586 O O . PHE A 1 81 ? 14.176 0.413 -16.034 1.00 87.88 81 PHE A O 1
ATOM 593 N N . TYR A 1 82 ? 12.842 -0.403 -14.424 1.00 88.06 82 TYR A N 1
ATOM 594 C CA . TYR A 1 82 ? 13.240 -1.790 -14.627 1.00 88.06 82 TYR A CA 1
ATOM 595 C C . TYR A 1 82 ? 12.815 -2.281 -16.017 1.00 88.06 82 TYR A C 1
ATOM 597 O O . TYR A 1 82 ? 13.642 -2.780 -16.775 1.00 88.06 82 TYR A O 1
ATOM 605 N N . THR A 1 83 ? 11.559 -2.045 -16.405 1.00 85.88 83 THR A N 1
ATOM 606 C CA . THR A 1 83 ? 11.060 -2.414 -17.743 1.00 85.88 83 THR A CA 1
ATOM 607 C C . THR A 1 83 ? 11.748 -1.636 -18.869 1.00 85.88 83 THR A C 1
ATOM 609 O O . THR A 1 83 ? 12.148 -2.231 -19.869 1.00 85.88 83 THR A O 1
ATOM 612 N N . ALA A 1 84 ? 11.978 -0.332 -18.687 1.00 84.62 84 ALA A N 1
ATOM 613 C CA . ALA A 1 84 ? 12.651 0.507 -19.676 1.00 84.62 84 ALA A CA 1
ATOM 614 C C . ALA A 1 84 ? 14.111 0.081 -19.913 1.00 84.62 84 ALA A C 1
ATOM 616 O O . ALA A 1 84 ? 14.587 0.081 -21.047 1.00 84.62 84 ALA A O 1
ATOM 617 N N . THR A 1 85 ? 14.824 -0.311 -18.852 1.00 85.06 85 THR A N 1
ATOM 618 C CA . THR A 1 85 ? 16.219 -0.772 -18.961 1.00 85.06 85 THR A CA 1
ATOM 619 C C . THR A 1 85 ? 16.320 -2.175 -19.552 1.00 85.06 85 THR A C 1
ATOM 621 O O . THR A 1 85 ? 17.209 -2.412 -20.368 1.00 85.06 85 THR A O 1
ATOM 624 N N . ALA A 1 86 ? 15.387 -3.072 -19.220 1.00 82.31 86 ALA A N 1
ATOM 625 C CA . ALA A 1 86 ? 15.321 -4.411 -19.804 1.00 82.31 86 ALA A CA 1
ATOM 626 C C . ALA A 1 86 ? 15.078 -4.381 -21.325 1.00 82.31 86 ALA A C 1
ATOM 628 O O . ALA A 1 86 ? 15.676 -5.173 -22.051 1.00 82.31 86 ALA A O 1
ATOM 629 N N . ALA A 1 87 ? 14.262 -3.444 -21.823 1.00 81.50 87 ALA A N 1
ATOM 630 C CA . ALA A 1 87 ? 14.049 -3.272 -23.263 1.00 81.50 87 ALA A CA 1
ATOM 631 C C . ALA A 1 87 ? 15.275 -2.722 -24.007 1.00 81.50 87 ALA A C 1
ATOM 633 O O . ALA A 1 87 ? 15.469 -3.038 -25.178 1.00 81.50 87 ALA A O 1
ATOM 634 N N . ALA A 1 88 ? 16.093 -1.893 -23.354 1.00 80.56 88 ALA A N 1
ATOM 635 C CA . ALA A 1 88 ? 17.217 -1.226 -24.006 1.00 80.56 88 ALA A CA 1
ATOM 636 C C . ALA A 1 88 ? 18.454 -2.127 -24.177 1.00 80.56 88 ALA A C 1
ATOM 638 O O . ALA A 1 88 ? 19.213 -1.939 -25.126 1.00 80.56 88 ALA A O 1
ATOM 639 N N . ALA A 1 89 ? 18.683 -3.079 -23.266 1.00 81.00 89 ALA A N 1
ATOM 640 C CA . ALA A 1 89 ? 19.867 -3.940 -23.284 1.00 81.00 89 ALA A CA 1
ATOM 641 C C . ALA A 1 89 ? 19.579 -5.298 -22.609 1.00 81.00 89 ALA A C 1
ATOM 643 O O . ALA A 1 89 ? 19.845 -5.461 -21.418 1.00 81.00 89 ALA A O 1
ATOM 644 N N . PRO A 1 90 ? 19.050 -6.295 -23.342 1.00 78.31 90 PRO A N 1
ATOM 645 C CA . PRO A 1 90 ? 18.573 -7.546 -22.746 1.00 78.31 90 PRO A CA 1
ATOM 646 C C . PRO A 1 90 ? 19.681 -8.457 -22.186 1.00 78.31 90 PRO A C 1
ATOM 648 O O . PRO A 1 90 ? 19.379 -9.377 -21.430 1.00 78.31 90 PRO A O 1
ATOM 651 N N . THR A 1 91 ? 20.952 -8.234 -22.540 1.00 81.56 91 THR A N 1
ATOM 652 C CA . THR A 1 91 ? 22.062 -9.152 -22.215 1.00 81.56 91 THR A CA 1
ATOM 653 C C . THR A 1 91 ? 23.033 -8.646 -21.151 1.00 81.56 91 THR A C 1
ATOM 655 O O . THR A 1 91 ? 23.866 -9.423 -20.693 1.00 81.56 91 THR A O 1
ATOM 658 N N . GLU A 1 92 ? 22.946 -7.384 -20.725 1.00 80.69 92 GLU A N 1
ATOM 659 C CA . GLU A 1 92 ? 23.846 -6.827 -19.710 1.00 80.69 92 GLU A CA 1
ATOM 660 C C . GLU A 1 92 ? 23.069 -6.122 -18.603 1.00 80.69 92 GLU A C 1
ATOM 662 O O . GLU A 1 92 ? 22.232 -5.251 -18.849 1.00 80.69 92 GLU A O 1
ATOM 667 N N . THR A 1 93 ? 23.388 -6.463 -17.353 1.00 82.19 93 THR A N 1
ATOM 668 C CA . THR A 1 93 ? 22.860 -5.766 -16.182 1.00 82.19 93 THR A CA 1
ATOM 669 C C . THR A 1 93 ? 23.441 -4.356 -16.143 1.00 82.19 93 THR A C 1
ATOM 671 O O . THR A 1 93 ? 24.484 -4.101 -15.540 1.00 82.19 93 THR A O 1
ATOM 674 N N . SER A 1 94 ? 22.772 -3.420 -16.812 1.00 87.19 94 SER A N 1
ATOM 675 C CA . SER A 1 94 ? 23.173 -2.019 -16.789 1.00 87.19 94 SER A CA 1
ATOM 676 C C . SER A 1 94 ? 23.102 -1.465 -15.360 1.00 87.19 94 SER A C 1
ATOM 678 O O . SER A 1 94 ? 22.262 -1.865 -14.546 1.00 87.19 94 SER A O 1
ATOM 680 N N . ARG A 1 95 ? 23.947 -0.473 -15.050 1.00 90.50 95 ARG A N 1
ATOM 681 C CA . ARG A 1 95 ? 23.874 0.280 -13.784 1.00 90.50 95 ARG A CA 1
ATOM 682 C C . ARG A 1 95 ? 22.461 0.829 -13.530 1.00 90.50 95 ARG A C 1
ATOM 684 O O . ARG A 1 95 ? 22.030 0.887 -12.383 1.00 90.50 95 ARG A O 1
ATOM 691 N N . GLY A 1 96 ? 21.738 1.185 -14.596 1.00 87.94 96 GLY A N 1
ATOM 692 C CA . GLY A 1 96 ? 20.337 1.603 -14.531 1.00 87.94 96 GLY A CA 1
ATOM 693 C C . GLY A 1 96 ? 19.407 0.493 -14.038 1.00 87.94 96 GLY A C 1
ATOM 694 O O . GLY A 1 96 ? 18.600 0.738 -13.145 1.00 87.94 96 GLY A O 1
ATOM 695 N N . GLY A 1 97 ? 19.574 -0.733 -14.542 1.00 89.12 97 GLY A N 1
ATOM 696 C CA . GLY A 1 97 ? 18.818 -1.899 -14.078 1.00 89.12 97 GLY A CA 1
ATOM 697 C C . GLY A 1 97 ? 19.034 -2.177 -12.588 1.00 89.12 97 GLY A C 1
ATOM 698 O O . GLY A 1 97 ? 18.069 -2.370 -11.851 1.00 89.12 97 GLY A O 1
ATOM 699 N N . ALA A 1 98 ? 20.280 -2.098 -12.108 1.00 91.00 98 ALA A N 1
ATOM 700 C CA . ALA A 1 98 ? 20.583 -2.269 -10.684 1.00 91.00 98 ALA A CA 1
ATOM 701 C C . ALA A 1 98 ? 19.894 -1.208 -9.801 1.00 91.00 98 ALA A C 1
ATOM 703 O O . ALA A 1 98 ? 19.301 -1.544 -8.775 1.00 91.00 98 ALA A O 1
ATOM 704 N N . VAL A 1 99 ? 19.913 0.065 -10.215 1.00 91.62 99 VAL A N 1
ATOM 705 C CA . VAL A 1 99 ? 19.210 1.145 -9.499 1.00 91.62 99 VAL A CA 1
ATOM 706 C C . VAL A 1 99 ? 17.699 0.907 -9.495 1.00 91.62 99 VAL A C 1
ATOM 708 O O . VAL A 1 99 ? 17.069 1.027 -8.445 1.00 91.62 99 VAL A O 1
ATOM 711 N N . ALA A 1 100 ? 17.118 0.518 -10.631 1.00 91.06 100 ALA A N 1
ATOM 712 C CA . ALA A 1 100 ? 15.689 0.238 -10.738 1.00 91.06 100 ALA A CA 1
ATOM 713 C C . ALA A 1 100 ? 15.246 -0.887 -9.790 1.00 91.06 100 ALA A C 1
ATOM 715 O O . ALA A 1 100 ? 14.221 -0.766 -9.117 1.00 91.06 100 ALA A O 1
ATOM 716 N N . VAL A 1 101 ? 16.054 -1.945 -9.672 1.00 91.06 101 VAL A N 1
ATOM 717 C CA . VAL A 1 101 ? 15.827 -3.041 -8.722 1.00 91.06 101 VAL A CA 1
ATOM 718 C C . VAL A 1 101 ? 15.821 -2.529 -7.278 1.00 91.06 101 VAL A C 1
ATOM 720 O O . VAL A 1 101 ? 14.879 -2.810 -6.535 1.00 91.06 101 VAL A O 1
ATOM 723 N N . VAL A 1 102 ? 16.819 -1.731 -6.884 1.00 94.31 102 VAL A N 1
ATOM 724 C CA . VAL A 1 102 ? 16.901 -1.164 -5.524 1.00 94.31 102 VAL A CA 1
ATOM 725 C C . VAL A 1 102 ? 15.693 -0.279 -5.216 1.00 94.31 102 VAL A C 1
ATOM 727 O O . VAL A 1 102 ? 15.085 -0.419 -4.153 1.00 94.31 102 VAL A O 1
ATOM 730 N N . VAL A 1 103 ? 15.303 0.595 -6.147 1.00 93.38 103 VAL A N 1
ATOM 731 C CA . VAL A 1 103 ? 14.128 1.468 -5.992 1.00 93.38 103 VAL A CA 1
ATOM 732 C C . VAL A 1 103 ? 12.853 0.634 -5.849 1.00 93.38 103 VAL A C 1
ATOM 734 O O . VAL A 1 103 ? 12.063 0.882 -4.939 1.00 93.38 103 VAL A O 1
ATOM 737 N N . THR A 1 104 ? 12.685 -0.400 -6.677 1.00 91.50 104 THR A N 1
ATOM 738 C CA . THR A 1 104 ? 11.526 -1.306 -6.629 1.00 91.50 104 THR A CA 1
ATOM 739 C C . THR A 1 104 ? 11.412 -1.977 -5.262 1.00 91.50 104 THR A C 1
ATOM 741 O O . THR A 1 104 ? 10.379 -1.857 -4.603 1.00 91.50 104 THR A O 1
ATOM 744 N N . TYR A 1 105 ? 12.482 -2.623 -4.786 1.00 92.50 105 TYR A N 1
ATOM 745 C CA . TYR A 1 105 ? 12.473 -3.305 -3.487 1.00 92.50 105 TYR A CA 1
ATOM 746 C C . TYR A 1 105 ? 12.319 -2.338 -2.308 1.00 92.50 105 TYR A C 1
ATOM 748 O O . TYR A 1 105 ? 11.656 -2.677 -1.327 1.00 92.50 105 TYR A O 1
ATOM 756 N N . THR A 1 106 ? 12.848 -1.117 -2.417 1.00 94.44 106 THR A N 1
ATOM 757 C CA . THR A 1 106 ? 12.606 -0.059 -1.423 1.00 94.44 106 THR A CA 1
ATOM 758 C C . THR A 1 106 ? 11.123 0.309 -1.368 1.00 94.44 106 THR A C 1
ATOM 760 O O . THR A 1 106 ? 10.553 0.384 -0.281 1.00 94.44 106 THR A O 1
ATOM 763 N N . GLY A 1 107 ? 10.471 0.466 -2.526 1.00 92.75 107 GLY A N 1
ATOM 764 C CA . GLY A 1 107 ? 9.030 0.710 -2.618 1.00 92.75 107 GLY A CA 1
ATOM 765 C C . GLY A 1 107 ? 8.200 -0.403 -1.974 1.00 92.75 107 GLY A C 1
ATOM 766 O O . GLY A 1 107 ? 7.303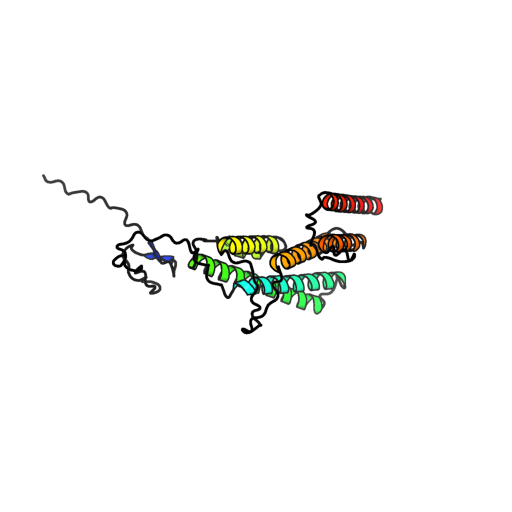 -0.111 -1.182 1.00 92.75 107 GLY A O 1
ATOM 767 N N . ILE A 1 108 ? 8.551 -1.672 -2.228 1.00 91.75 108 ILE A N 1
ATOM 768 C CA . ILE A 1 108 ? 7.920 -2.833 -1.573 1.00 91.75 108 ILE A CA 1
ATOM 769 C C . ILE A 1 108 ? 8.090 -2.750 -0.052 1.00 91.75 108 ILE A C 1
ATOM 771 O O . ILE A 1 108 ? 7.111 -2.875 0.680 1.00 91.75 108 ILE A O 1
ATOM 775 N N . GLY A 1 109 ? 9.308 -2.507 0.438 1.00 92.88 109 GLY A N 1
ATOM 776 C CA . GLY A 1 109 ? 9.585 -2.418 1.874 1.00 92.88 109 GLY A CA 1
ATOM 777 C C . GLY A 1 109 ? 8.773 -1.322 2.570 1.00 92.88 109 GLY A C 1
ATOM 778 O O . GLY A 1 109 ? 8.113 -1.588 3.577 1.00 92.88 109 GLY A O 1
ATOM 779 N N . VAL A 1 110 ? 8.758 -0.110 2.004 1.00 94.50 110 VAL A N 1
ATOM 780 C CA . VAL A 1 110 ? 7.966 1.020 2.526 1.00 94.50 110 VAL A CA 1
ATOM 781 C C . VAL A 1 110 ? 6.477 0.677 2.550 1.00 94.50 110 VAL A C 1
ATOM 783 O O . VAL A 1 110 ? 5.794 0.945 3.541 1.00 94.50 110 VAL A O 1
ATOM 786 N N . LEU A 1 111 ? 5.970 0.043 1.493 1.00 92.62 111 LEU A N 1
ATOM 787 C CA . LEU A 1 111 ? 4.567 -0.341 1.399 1.00 92.62 111 LEU A CA 1
ATOM 788 C C . LEU A 1 111 ? 4.177 -1.404 2.436 1.00 92.62 111 LEU A C 1
ATOM 790 O O . LEU A 1 111 ? 3.170 -1.250 3.123 1.00 92.62 111 LEU A O 1
ATOM 794 N N . LEU A 1 112 ? 4.987 -2.451 2.604 1.00 92.88 112 LEU A N 1
ATOM 795 C CA . LEU A 1 112 ? 4.724 -3.502 3.591 1.00 92.88 112 LEU A CA 1
ATOM 796 C C . LEU A 1 112 ? 4.713 -2.948 5.016 1.00 92.88 112 LEU A C 1
ATOM 798 O O . LEU A 1 112 ? 3.792 -3.236 5.786 1.00 92.88 112 LEU A O 1
ATOM 802 N N . VAL A 1 113 ? 5.719 -2.140 5.363 1.00 94.88 113 VAL A N 1
ATOM 803 C CA . VAL A 1 113 ? 5.836 -1.542 6.698 1.00 94.88 113 VAL A CA 1
ATOM 804 C C . VAL A 1 113 ? 4.674 -0.590 6.963 1.00 94.88 113 VAL A C 1
ATOM 806 O O . VAL A 1 113 ? 4.063 -0.670 8.029 1.00 94.88 113 VAL A O 1
ATOM 809 N N . SER A 1 114 ? 4.329 0.266 5.997 1.00 94.62 114 SER A N 1
ATOM 810 C CA . SER A 1 114 ? 3.222 1.217 6.144 1.00 94.62 114 SER A CA 1
ATOM 811 C C . SER A 1 114 ? 1.876 0.510 6.286 1.00 94.62 114 SER A C 1
ATOM 813 O O . SER A 1 114 ? 1.186 0.767 7.268 1.00 94.62 114 SER A O 1
ATOM 815 N N . VAL A 1 115 ? 1.535 -0.454 5.422 1.00 92.38 115 VAL A N 1
ATOM 816 C CA . VAL A 1 115 ? 0.290 -1.242 5.539 1.00 92.38 115 VAL A CA 1
ATOM 817 C C . VAL A 1 115 ? 0.235 -2.011 6.863 1.00 92.38 115 VAL A C 1
ATOM 819 O O . VAL A 1 115 ? -0.808 -2.051 7.519 1.00 92.38 115 VAL A O 1
ATOM 822 N N . TYR A 1 116 ? 1.343 -2.607 7.309 1.00 94.44 116 TYR A N 1
ATOM 823 C CA . TYR A 1 116 ? 1.391 -3.325 8.587 1.00 94.44 116 TYR A CA 1
ATOM 824 C C . TYR A 1 116 ? 1.158 -2.400 9.792 1.00 94.44 116 TYR A C 1
ATOM 826 O O . TYR A 1 116 ? 0.340 -2.692 10.672 1.00 94.44 116 TYR A O 1
ATOM 834 N N . LYS A 1 117 ? 1.867 -1.269 9.845 1.00 95.00 117 LYS A N 1
ATOM 835 C CA . LYS A 1 117 ? 1.724 -0.293 10.933 1.00 95.00 117 LYS A CA 1
ATOM 836 C C . LYS A 1 117 ? 0.331 0.323 10.943 1.00 95.00 117 LYS A C 1
ATOM 838 O O . LYS A 1 117 ? -0.279 0.442 12.002 1.00 95.00 117 LYS A O 1
ATOM 843 N N . ASP A 1 118 ? -0.193 0.626 9.767 1.00 94.31 118 ASP A N 1
ATOM 844 C CA . ASP A 1 118 ? -1.493 1.250 9.586 1.00 94.31 118 ASP A CA 1
ATOM 845 C C . ASP A 1 118 ? -2.659 0.302 9.924 1.00 94.31 118 ASP A C 1
ATOM 847 O O . ASP A 1 118 ? -3.588 0.681 10.636 1.00 94.31 118 ASP A O 1
ATOM 851 N N . THR A 1 119 ? -2.582 -0.972 9.527 1.00 93.00 119 THR A N 1
ATOM 852 C CA . THR A 1 119 ? -3.556 -1.998 9.954 1.00 93.00 119 THR A CA 1
ATOM 853 C C . THR A 1 119 ? -3.512 -2.255 11.457 1.00 93.00 119 THR A C 1
ATOM 855 O O . THR A 1 119 ? -4.558 -2.474 12.066 1.00 93.00 119 THR A O 1
ATOM 858 N N . THR A 1 120 ? -2.329 -2.196 12.073 1.00 92.50 120 THR A N 1
ATOM 859 C CA . THR A 1 120 ? -2.180 -2.311 13.532 1.00 92.50 120 THR A CA 1
ATOM 860 C C . THR A 1 120 ? -2.787 -1.104 14.245 1.00 92.50 120 THR A C 1
ATOM 862 O O . THR A 1 120 ? -3.487 -1.275 15.241 1.00 92.50 120 THR A O 1
ATOM 865 N N . HIS A 1 121 ? -2.573 0.105 13.719 1.00 92.00 121 HIS A N 1
ATOM 866 C CA . HIS A 1 121 ? -3.189 1.332 14.228 1.00 92.00 121 HIS A CA 1
ATOM 867 C C . HIS A 1 121 ? -4.717 1.267 14.163 1.00 92.00 121 HIS A C 1
ATOM 869 O O . HIS A 1 121 ? -5.385 1.497 15.169 1.00 92.00 121 HIS A O 1
ATOM 875 N N . VAL A 1 122 ? -5.259 0.880 13.007 1.00 91.12 122 VAL A N 1
ATOM 876 C CA . VAL A 1 122 ? -6.699 0.674 12.779 1.00 91.12 122 VAL A CA 1
ATOM 877 C C . VAL A 1 122 ? -7.286 -0.332 13.761 1.00 91.12 122 VAL A C 1
ATOM 879 O O . VAL A 1 122 ? -8.308 -0.050 14.379 1.00 91.12 122 VAL A O 1
ATOM 882 N N . ALA A 1 123 ? -6.625 -1.477 13.936 1.00 91.06 123 ALA A N 1
ATOM 883 C CA . ALA A 1 123 ? -7.112 -2.538 14.811 1.00 91.06 123 ALA A CA 1
ATOM 884 C C . ALA A 1 123 ? -7.145 -2.132 16.294 1.00 91.06 123 ALA A C 1
ATOM 886 O O . ALA A 1 123 ? -7.882 -2.737 17.062 1.00 91.06 123 ALA A O 1
ATOM 887 N N . ARG A 1 124 ? -6.345 -1.135 16.698 1.00 88.88 124 ARG A N 1
ATOM 888 C CA . ARG A 1 124 ? -6.308 -0.616 18.075 1.00 88.88 124 ARG A CA 1
ATOM 889 C C . ARG A 1 124 ? -7.333 0.483 18.340 1.00 88.88 124 ARG A C 1
ATOM 891 O O . ARG A 1 124 ? -7.767 0.631 19.472 1.00 88.88 124 ARG A O 1
ATOM 898 N N . HIS A 1 125 ? -7.703 1.255 17.320 1.00 87.75 125 HIS A N 1
ATOM 899 C CA . HIS A 1 125 ? -8.529 2.457 17.484 1.00 87.75 125 HIS A CA 1
ATOM 900 C C . HIS A 1 125 ? -9.909 2.360 16.828 1.00 87.75 125 HIS A C 1
ATOM 902 O O . HIS A 1 125 ? -10.623 3.359 16.751 1.00 87.75 125 HIS A O 1
ATOM 908 N N . SER A 1 126 ? -10.287 1.193 16.306 1.00 85.69 126 SER A N 1
ATOM 909 C CA . SER A 1 126 ? -11.599 0.992 15.696 1.00 85.69 126 SER A CA 1
ATOM 910 C C . SER A 1 126 ? -12.157 -0.396 15.955 1.00 85.69 126 SER A C 1
ATOM 912 O O . SER A 1 126 ? -11.433 -1.331 16.289 1.00 85.69 126 SER A O 1
ATOM 914 N N . ASP A 1 127 ? -13.458 -0.524 15.727 1.00 86.44 127 ASP A N 1
ATOM 915 C CA . ASP A 1 127 ? -14.188 -1.789 15.677 1.00 86.44 127 ASP A CA 1
ATOM 916 C C . ASP A 1 127 ? -13.759 -2.678 14.494 1.00 86.44 127 ASP A C 1
ATOM 918 O O . ASP A 1 127 ? -14.036 -3.881 14.460 1.00 86.44 127 ASP A O 1
ATOM 922 N N . TRP A 1 128 ? -13.065 -2.107 13.508 1.00 88.38 128 TRP A N 1
ATOM 923 C CA . TRP A 1 128 ? -12.549 -2.844 12.371 1.00 88.38 128 TRP A CA 1
ATOM 924 C C . TRP A 1 128 ? -11.209 -3.504 12.708 1.00 88.38 128 TRP A C 1
ATOM 926 O O . TRP A 1 128 ? -10.174 -2.853 12.830 1.00 88.38 128 TRP A O 1
ATOM 936 N N . SER A 1 129 ? -11.216 -4.836 12.770 1.00 88.38 129 SER A N 1
ATOM 937 C CA . SER A 1 129 ? -10.025 -5.672 12.948 1.00 88.38 129 SER A CA 1
ATOM 938 C C . SER A 1 129 ? -9.609 -6.333 11.622 1.00 88.38 129 SER A C 1
ATOM 940 O O . SER A 1 129 ? -9.895 -7.510 11.373 1.00 88.38 129 SER A O 1
ATOM 942 N N . PRO A 1 130 ? -8.941 -5.605 10.702 1.00 87.50 130 PRO A N 1
ATOM 943 C CA . PRO A 1 130 ? -8.418 -6.220 9.492 1.00 87.50 130 PRO A CA 1
ATOM 944 C C . PRO A 1 130 ? -7.440 -7.339 9.869 1.00 87.50 130 PRO A C 1
ATOM 946 O O . PRO A 1 130 ? -6.532 -7.142 10.677 1.00 87.50 130 PRO A O 1
ATOM 949 N N . ARG A 1 131 ? -7.593 -8.524 9.261 1.00 90.38 131 ARG A N 1
ATOM 950 C CA . ARG A 1 131 ? -6.615 -9.614 9.406 1.00 90.38 131 ARG A CA 1
ATOM 951 C C . ARG A 1 131 ? -5.260 -9.120 8.894 1.00 90.38 131 ARG A C 1
ATOM 953 O O . ARG A 1 131 ? -5.067 -9.036 7.684 1.00 90.38 131 ARG A O 1
ATOM 960 N N . ARG A 1 132 ? -4.346 -8.771 9.808 1.00 90.19 132 ARG A N 1
ATOM 961 C CA . ARG A 1 132 ? -3.074 -8.084 9.498 1.00 90.19 132 ARG A CA 1
ATOM 962 C C . ARG A 1 132 ? -2.294 -8.800 8.395 1.00 90.19 132 ARG A C 1
ATOM 964 O O . ARG A 1 132 ? -1.944 -8.193 7.391 1.00 90.19 132 ARG A O 1
ATOM 971 N N . TRP A 1 133 ? -2.127 -10.116 8.539 1.00 88.56 133 TRP A N 1
ATOM 972 C CA . TRP A 1 133 ? -1.378 -10.935 7.586 1.00 88.56 133 TRP A CA 1
ATOM 973 C C . TRP A 1 133 ? -1.963 -10.897 6.168 1.00 88.56 133 TRP A C 1
ATOM 975 O O . TRP A 1 133 ? -1.200 -10.887 5.211 1.00 88.56 133 TRP A O 1
ATOM 985 N N . PHE A 1 134 ? -3.292 -10.830 6.018 1.00 92.19 134 PHE A N 1
ATOM 986 C CA . PHE A 1 134 ? -3.948 -10.837 4.708 1.00 92.19 134 PHE A CA 1
ATOM 987 C C . PHE A 1 134 ? -3.599 -9.578 3.907 1.00 92.19 134 PHE A C 1
ATOM 989 O O . PHE A 1 134 ? -3.241 -9.671 2.737 1.00 92.19 134 PHE A O 1
ATOM 996 N N . TRP A 1 135 ? -3.648 -8.407 4.547 1.00 89.88 135 TRP A N 1
ATOM 997 C CA . TRP A 1 135 ? -3.349 -7.136 3.882 1.00 89.88 135 TRP A CA 1
ATOM 998 C C . TRP A 1 135 ? -1.855 -6.944 3.644 1.00 89.88 135 TRP A C 1
ATOM 1000 O O . TRP A 1 135 ? -1.468 -6.494 2.570 1.00 89.88 135 TRP A O 1
ATOM 1010 N N . THR A 1 136 ? -1.010 -7.332 4.603 1.00 85.38 136 THR A N 1
ATOM 1011 C CA . THR A 1 136 ? 0.445 -7.224 4.445 1.00 85.38 136 THR A CA 1
ATOM 1012 C C . THR A 1 136 ? 0.967 -8.181 3.373 1.00 85.38 136 THR A C 1
ATOM 1014 O O . THR A 1 136 ? 1.711 -7.753 2.499 1.00 85.38 136 THR A O 1
ATOM 1017 N N . ILE A 1 137 ? 0.548 -9.453 3.374 1.00 87.69 137 ILE A N 1
ATOM 1018 C CA . ILE A 1 137 ? 0.974 -10.419 2.345 1.00 87.69 137 ILE A CA 1
ATOM 1019 C C . ILE A 1 137 ? 0.353 -10.070 0.989 1.00 87.69 137 ILE A C 1
ATOM 1021 O O . ILE A 1 137 ? 1.034 -10.136 -0.032 1.00 87.69 137 ILE A O 1
ATOM 1025 N N . GLY A 1 138 ? -0.909 -9.631 0.962 1.00 84.38 138 GLY A N 1
ATOM 1026 C CA . GLY A 1 138 ? -1.557 -9.183 -0.270 1.00 84.38 138 GLY A CA 1
ATOM 1027 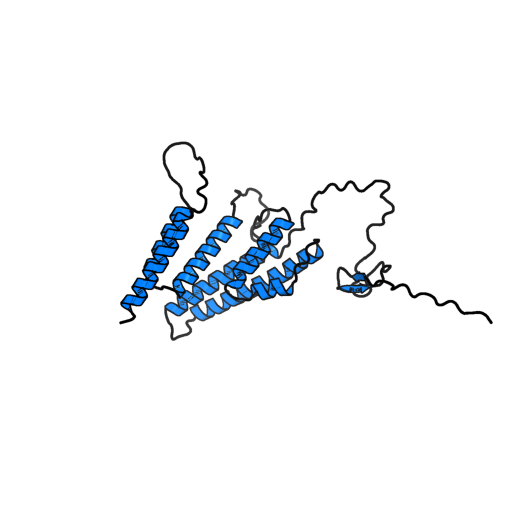C C . GLY A 1 138 ? -0.856 -7.982 -0.918 1.00 84.38 138 GLY A C 1
ATOM 1028 O O . GLY A 1 138 ? -0.811 -7.900 -2.142 1.00 84.38 138 GLY A O 1
ATOM 1029 N N . ALA A 1 139 ? -0.229 -7.111 -0.119 1.00 84.12 139 ALA A N 1
ATOM 1030 C CA . ALA A 1 139 ? 0.583 -5.992 -0.599 1.00 84.12 139 ALA A CA 1
ATOM 1031 C C . ALA A 1 139 ? 1.981 -6.397 -1.119 1.00 84.12 139 ALA A C 1
ATOM 1033 O O . ALA A 1 139 ? 2.731 -5.555 -1.601 1.00 84.12 139 ALA A O 1
ATOM 1034 N N . PHE A 1 140 ? 2.372 -7.672 -1.041 1.00 82.50 140 PHE A N 1
ATOM 1035 C CA . PHE A 1 140 ? 3.657 -8.143 -1.572 1.00 82.50 140 PHE A CA 1
ATOM 1036 C C . PHE A 1 140 ? 3.562 -8.612 -3.033 1.00 82.50 140 PHE A C 1
ATOM 1038 O O . PHE A 1 140 ? 4.536 -8.558 -3.783 1.00 82.50 140 PHE A O 1
ATOM 1045 N N . VAL A 1 141 ? 2.389 -9.086 -3.459 1.00 77.44 141 VAL A N 1
ATOM 1046 C CA . VAL A 1 141 ? 2.241 -9.848 -4.705 1.00 77.44 141 VAL A CA 1
ATOM 1047 C C . VAL A 1 141 ? 2.027 -8.914 -5.900 1.00 77.44 141 VAL A C 1
ATOM 1049 O O . VAL A 1 141 ? 0.893 -8.629 -6.267 1.00 77.44 141 VAL A O 1
ATOM 1052 N N . GLY A 1 142 ? 3.109 -8.448 -6.531 1.00 72.94 142 GLY A N 1
ATOM 1053 C CA . GLY A 1 142 ? 3.119 -7.851 -7.882 1.00 72.94 142 GLY A CA 1
ATOM 1054 C C . GLY A 1 142 ? 1.906 -6.973 -8.235 1.00 72.94 142 GLY A C 1
ATOM 1055 O O . GLY A 1 142 ? 1.640 -5.978 -7.576 1.00 72.94 142 GLY A O 1
ATOM 1056 N N . ALA A 1 143 ? 1.149 -7.348 -9.271 1.00 65.06 143 ALA A N 1
ATOM 1057 C CA . ALA A 1 143 ? -0.065 -6.638 -9.691 1.00 65.06 143 ALA A CA 1
ATOM 1058 C C . ALA A 1 143 ? -1.223 -6.712 -8.674 1.00 65.06 143 ALA A C 1
ATOM 1060 O O . ALA A 1 143 ? -2.001 -5.766 -8.541 1.00 65.06 143 ALA A O 1
ATOM 1061 N N . VAL A 1 144 ? -1.326 -7.822 -7.932 1.00 76.88 144 VAL A N 1
ATOM 1062 C CA . VAL A 1 144 ? -2.348 -8.026 -6.889 1.00 76.88 144 VAL A CA 1
ATOM 1063 C C . VAL A 1 144 ? -2.207 -6.974 -5.787 1.00 76.88 144 VAL A C 1
ATOM 1065 O O . VAL A 1 144 ? -3.212 -6.528 -5.240 1.00 76.88 144 VAL A O 1
ATOM 1068 N N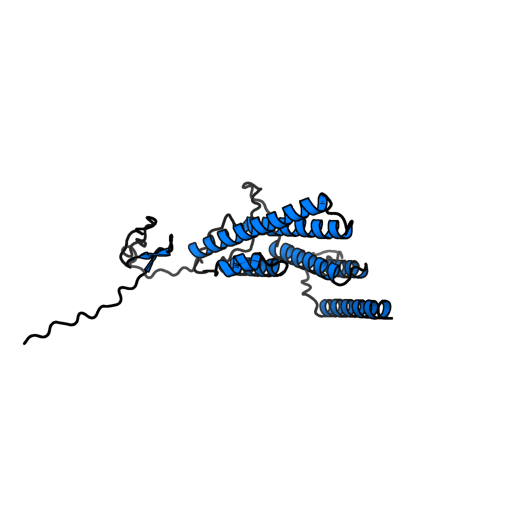 . ASN A 1 145 ? -0.984 -6.504 -5.541 1.00 79.75 145 ASN A N 1
ATOM 1069 C CA . ASN A 1 145 ? -0.668 -5.450 -4.587 1.00 79.75 145 ASN A CA 1
ATOM 1070 C C . ASN A 1 145 ? -1.522 -4.189 -4.790 1.00 79.75 145 ASN A C 1
ATOM 1072 O O . ASN A 1 145 ? -2.182 -3.732 -3.860 1.00 79.75 145 ASN A O 1
ATOM 1076 N N . TYR A 1 146 ? -1.591 -3.664 -6.017 1.00 83.81 146 TYR A N 1
ATOM 1077 C CA . TYR A 1 146 ? -2.341 -2.437 -6.297 1.00 83.81 146 TYR A CA 1
ATOM 1078 C C . TYR A 1 146 ? -3.834 -2.599 -6.007 1.00 83.81 146 TYR A C 1
ATOM 1080 O O . TYR A 1 146 ? -4.447 -1.719 -5.405 1.00 83.81 146 TYR A O 1
ATOM 1088 N N . VAL A 1 147 ? -4.408 -3.747 -6.379 1.00 87.31 147 VAL A N 1
ATOM 1089 C CA . VAL A 1 147 ? -5.817 -4.058 -6.107 1.00 87.31 147 VAL A CA 1
ATOM 1090 C C . VAL A 1 147 ? -6.050 -4.194 -4.606 1.00 87.31 147 VAL A C 1
ATOM 1092 O O . VAL A 1 147 ? -6.978 -3.590 -4.073 1.00 87.31 147 VAL A O 1
ATOM 1095 N N . VAL A 1 148 ? -5.197 -4.941 -3.901 1.00 87.12 148 VAL A N 1
ATOM 1096 C CA . VAL A 1 148 ? -5.307 -5.135 -2.450 1.00 87.12 148 VAL A CA 1
ATOM 1097 C C . VAL A 1 148 ? -5.205 -3.802 -1.717 1.00 87.12 148 VAL A C 1
ATOM 1099 O O . VAL A 1 148 ? -6.047 -3.517 -0.866 1.00 87.12 148 VAL A O 1
ATOM 1102 N N . VAL A 1 149 ? -4.234 -2.955 -2.062 1.00 86.31 149 VAL A N 1
ATOM 1103 C CA . VAL A 1 149 ? -4.059 -1.650 -1.417 1.00 86.31 149 VAL A CA 1
ATOM 1104 C C . VAL A 1 149 ? -5.207 -0.698 -1.757 1.00 86.31 149 VAL A C 1
ATOM 1106 O O . VAL A 1 149 ? -5.690 0.004 -0.869 1.00 86.31 149 VAL A O 1
ATOM 1109 N N . ALA A 1 150 ? -5.721 -0.713 -2.989 1.00 87.19 150 ALA A N 1
ATOM 1110 C CA . ALA A 1 150 ? -6.896 0.076 -3.360 1.00 87.19 150 ALA A CA 1
ATOM 1111 C C . ALA A 1 150 ? -8.148 -0.359 -2.579 1.00 87.19 150 ALA A C 1
ATOM 1113 O O . ALA A 1 150 ? -8.863 0.482 -2.027 1.00 87.19 150 ALA A O 1
ATOM 1114 N N . VAL A 1 151 ? -8.392 -1.671 -2.466 1.00 91.25 151 VAL A N 1
ATOM 1115 C CA . VAL A 1 151 ? -9.504 -2.215 -1.670 1.00 91.25 151 VAL A CA 1
ATOM 1116 C C . VAL A 1 151 ? -9.320 -1.878 -0.189 1.00 91.25 151 VAL A C 1
ATOM 1118 O O . VAL A 1 151 ? -10.291 -1.508 0.475 1.00 91.25 151 VAL A O 1
ATOM 1121 N N . TYR A 1 152 ? -8.093 -1.963 0.331 1.00 91.00 152 TYR A N 1
ATOM 1122 C CA . TYR A 1 152 ? -7.769 -1.579 1.703 1.00 91.00 152 TYR A CA 1
ATOM 1123 C C . TYR A 1 152 ? -8.090 -0.102 1.965 1.00 91.00 152 TYR A C 1
ATOM 1125 O O . TYR A 1 152 ? -8.848 0.207 2.886 1.00 91.00 152 TYR A O 1
ATOM 1133 N N . ALA A 1 153 ? -7.573 0.799 1.126 1.00 88.50 153 ALA A N 1
ATOM 1134 C CA . ALA A 1 153 ? -7.776 2.240 1.243 1.00 88.50 153 ALA A CA 1
ATOM 1135 C C . ALA A 1 153 ? -9.259 2.626 1.109 1.00 88.50 153 ALA A C 1
ATOM 1137 O O . ALA A 1 153 ? -9.763 3.432 1.893 1.00 88.50 153 ALA A O 1
ATOM 1138 N N . SER A 1 154 ? -9.984 1.998 0.177 1.00 88.00 154 SER A N 1
ATOM 1139 C CA . SER A 1 154 ? -11.427 2.200 0.001 1.00 88.00 154 SER A CA 1
ATOM 1140 C C . SER A 1 154 ? -12.217 1.757 1.234 1.00 88.00 154 SER A C 1
ATOM 1142 O O . SER A 1 154 ? -13.029 2.521 1.761 1.00 88.00 154 SER A O 1
ATOM 1144 N N . ARG A 1 155 ? -11.947 0.551 1.753 1.00 90.31 155 ARG A N 1
ATOM 1145 C CA . ARG A 1 155 ? -12.608 0.051 2.969 1.00 90.31 155 ARG A CA 1
ATOM 1146 C C . ARG A 1 155 ? -12.317 0.929 4.173 1.00 90.31 155 ARG A C 1
ATOM 1148 O O . ARG A 1 155 ? -13.234 1.206 4.942 1.00 90.31 155 ARG A O 1
ATOM 1155 N N . ARG A 1 156 ? -11.069 1.376 4.313 1.00 88.12 156 ARG A N 1
ATOM 1156 C CA . ARG A 1 156 ? -10.673 2.309 5.363 1.00 88.12 156 ARG A CA 1
ATOM 1157 C C . ARG A 1 156 ? -11.479 3.604 5.262 1.00 88.12 156 ARG A C 1
ATOM 1159 O O . ARG A 1 156 ? -12.134 3.958 6.231 1.00 88.12 156 ARG A O 1
ATOM 1166 N N . SER A 1 157 ? -11.502 4.262 4.102 1.00 85.25 157 SER A N 1
ATOM 1167 C CA . SER A 1 157 ? -12.224 5.533 3.914 1.00 85.25 157 SER A CA 1
ATOM 1168 C C . SER A 1 157 ? -13.726 5.409 4.199 1.00 85.25 157 SER A C 1
ATOM 1170 O O . SER A 1 157 ? -14.286 6.238 4.914 1.00 85.25 157 SER A O 1
ATOM 1172 N N . ASN A 1 158 ? -14.365 4.326 3.743 1.00 85.62 158 ASN A N 1
ATOM 1173 C CA . ASN A 1 158 ? -15.784 4.077 4.016 1.00 85.62 158 ASN A CA 1
ATOM 1174 C C . ASN A 1 158 ? -16.082 3.909 5.513 1.00 85.62 158 ASN A C 1
ATOM 1176 O O . ASN A 1 158 ? -17.172 4.247 5.963 1.00 85.62 158 ASN A O 1
ATOM 1180 N N . ARG A 1 159 ? -15.131 3.369 6.284 1.00 84.62 159 ARG A N 1
ATOM 1181 C CA . ARG A 1 159 ? -15.283 3.157 7.730 1.00 84.62 159 ARG A CA 1
ATOM 1182 C C . ARG A 1 159 ? -14.970 4.401 8.547 1.00 84.62 159 ARG A C 1
ATOM 1184 O O . ARG A 1 159 ? -15.606 4.617 9.569 1.00 84.62 159 ARG A O 1
ATOM 1191 N N . THR A 1 160 ? -14.015 5.217 8.111 1.00 79.75 160 THR A N 1
ATOM 1192 C CA . THR A 1 160 ? -13.648 6.438 8.837 1.00 79.75 160 THR A CA 1
ATOM 1193 C C . THR A 1 160 ? -14.606 7.595 8.585 1.00 79.75 160 THR A C 1
ATOM 1195 O O . THR A 1 160 ? -14.550 8.582 9.315 1.00 79.75 160 THR A O 1
ATOM 1198 N N . GLY A 1 161 ? -15.436 7.519 7.537 1.00 77.19 161 GLY A N 1
ATOM 1199 C CA . GLY A 1 161 ? -16.300 8.621 7.106 1.00 77.19 161 GLY A CA 1
ATOM 1200 C C . GLY A 1 161 ? -15.521 9.842 6.604 1.00 77.19 161 GLY A C 1
ATOM 1201 O O . GLY A 1 161 ? -16.120 10.853 6.248 1.00 77.19 161 GLY A O 1
ATOM 1202 N N . LYS A 1 162 ? -14.185 9.761 6.557 1.00 68.62 162 LYS A N 1
ATOM 1203 C CA . LYS A 1 162 ? -13.321 10.795 6.002 1.00 68.62 162 LYS A CA 1
ATOM 1204 C C . LYS A 1 162 ? -13.040 10.443 4.550 1.00 68.62 162 LYS A C 1
ATOM 1206 O O . LYS A 1 162 ? -12.505 9.367 4.247 1.00 68.62 162 LYS A O 1
ATOM 1211 N N . SER A 1 163 ? -13.385 11.365 3.655 1.00 63.78 163 SER A N 1
ATOM 1212 C CA . SER A 1 163 ? -12.872 11.324 2.293 1.00 63.78 163 SER A CA 1
ATOM 1213 C C . SER A 1 163 ? -11.347 11.356 2.350 1.00 63.78 163 SER A C 1
ATOM 1215 O O . SER A 1 163 ? -10.731 11.979 3.219 1.00 63.78 163 SER A O 1
ATOM 1217 N N . TRP A 1 164 ? -10.725 10.598 1.460 1.00 59.38 164 TRP A N 1
ATOM 1218 C CA . TRP A 1 164 ? -9.280 10.529 1.404 1.00 59.38 164 TRP A CA 1
ATOM 1219 C C . TRP A 1 164 ? -8.699 11.886 0.992 1.00 59.38 164 TRP A C 1
ATOM 1221 O O . TRP A 1 164 ? -8.843 12.296 -0.157 1.00 59.38 164 TRP A O 1
ATOM 1231 N N . VAL A 1 165 ? -8.021 12.560 1.923 1.00 63.34 165 VAL A N 1
ATOM 1232 C CA . VAL A 1 165 ? -7.238 13.767 1.643 1.00 63.34 165 VAL A CA 1
ATOM 1233 C C . VAL A 1 165 ? -5.784 13.458 1.998 1.00 63.34 165 VAL A C 1
ATOM 1235 O O . VAL A 1 165 ? -5.466 13.345 3.186 1.00 63.34 165 VAL A O 1
ATOM 1238 N N . PRO A 1 166 ? -4.887 13.259 1.014 1.00 55.56 166 PRO A N 1
ATOM 1239 C CA . PRO A 1 166 ? -3.476 13.065 1.299 1.00 55.56 166 PRO A CA 1
ATOM 1240 C C . PRO A 1 166 ? -2.939 14.335 1.956 1.00 55.56 166 PRO A C 1
ATOM 1242 O O . PRO A 1 166 ? -2.752 15.359 1.298 1.00 55.56 166 PRO A O 1
ATOM 1245 N N . ARG A 1 167 ? -2.668 14.279 3.263 1.00 60.28 167 ARG A N 1
ATOM 1246 C CA . ARG A 1 167 ? -1.815 15.285 3.893 1.00 60.28 167 ARG A CA 1
ATOM 1247 C C . ARG A 1 167 ? -0.417 15.048 3.359 1.00 60.28 167 ARG A C 1
ATOM 1249 O O . ARG A 1 167 ? 0.164 13.993 3.596 1.00 60.28 167 ARG A O 1
ATOM 1256 N N . ASN A 1 168 ? 0.083 15.995 2.573 1.00 55.88 168 ASN A N 1
ATOM 1257 C CA . ASN A 1 168 ? 1.446 15.942 2.080 1.00 55.88 168 ASN A CA 1
ATOM 1258 C C . ASN A 1 168 ? 2.386 15.950 3.301 1.00 55.88 168 ASN A C 1
ATOM 1260 O O . ASN A 1 168 ? 2.444 16.973 3.985 1.00 55.88 168 ASN A O 1
ATOM 1264 N N . PRO A 1 169 ? 3.117 14.854 3.587 1.00 52.81 169 PRO A N 1
ATOM 1265 C CA . PRO A 1 169 ? 3.964 14.772 4.777 1.00 52.81 169 PRO A CA 1
ATOM 1266 C C . PRO A 1 169 ? 5.126 15.775 4.735 1.00 52.81 169 PRO A C 1
ATOM 1268 O O . PRO A 1 169 ? 5.750 16.034 5.756 1.00 52.81 169 PRO A O 1
ATOM 1271 N N . LEU A 1 170 ? 5.404 16.363 3.565 1.00 55.09 170 LEU A N 1
ATOM 1272 C CA . LEU A 1 170 ? 6.443 17.370 3.364 1.00 55.09 170 LEU A CA 1
ATOM 1273 C C . LEU A 1 170 ? 5.928 18.813 3.508 1.00 55.09 170 LEU A C 1
ATOM 1275 O O . LEU A 1 170 ? 6.724 19.745 3.403 1.00 55.09 170 LEU A O 1
ATOM 1279 N N . ARG A 1 171 ? 4.618 19.033 3.708 1.00 54.38 171 ARG A N 1
ATOM 1280 C CA . ARG A 1 171 ? 4.022 20.379 3.759 1.00 54.38 171 ARG A CA 1
ATOM 1281 C C . ARG A 1 171 ? 3.546 20.703 5.175 1.00 54.38 171 ARG A C 1
ATOM 1283 O O . ARG A 1 171 ? 2.528 20.194 5.633 1.00 54.38 171 ARG A O 1
ATOM 1290 N N . ALA A 1 172 ? 4.289 21.571 5.856 1.00 45.34 172 ALA A N 1
ATOM 1291 C CA . ALA A 1 172 ? 3.894 22.129 7.142 1.00 45.34 172 ALA A CA 1
ATOM 1292 C C . ALA A 1 172 ? 2.700 23.094 6.977 1.00 45.34 172 ALA A C 1
ATOM 1294 O O . ALA A 1 172 ? 2.797 24.076 6.247 1.00 45.34 172 ALA A O 1
ATOM 1295 N N . ALA A 1 173 ? 1.587 22.754 7.634 1.00 48.44 173 ALA A N 1
ATOM 1296 C CA . ALA A 1 173 ? 0.584 23.598 8.305 1.00 48.44 173 ALA A CA 1
ATOM 1297 C C . ALA A 1 173 ? 0.188 24.990 7.751 1.00 48.44 173 ALA A C 1
ATOM 1299 O O . ALA A 1 173 ? -0.157 25.853 8.549 1.00 48.44 173 ALA A O 1
ATOM 1300 N N . ASN A 1 174 ? 0.180 25.232 6.438 1.00 51.53 174 ASN A N 1
ATOM 1301 C CA . ASN A 1 174 ? -0.505 26.405 5.881 1.00 51.53 174 ASN A CA 1
ATOM 1302 C C . ASN A 1 174 ? -1.695 25.957 5.030 1.00 51.53 174 ASN A C 1
ATOM 1304 O O . ASN A 1 174 ? -1.537 25.437 3.921 1.00 51.53 174 ASN A O 1
ATOM 1308 N N . ASP A 1 175 ? -2.869 26.128 5.633 1.00 54.72 175 ASP A N 1
ATOM 1309 C CA . ASP A 1 175 ? -4.191 25.828 5.106 1.00 54.72 175 ASP A CA 1
ATOM 1310 C C . ASP A 1 175 ? -4.570 26.840 4.025 1.00 54.72 175 ASP A C 1
ATOM 1312 O O . ASP A 1 175 ? -4.861 27.990 4.317 1.00 54.72 175 ASP A O 1
ATOM 1316 N N . ASP A 1 176 ? -4.527 26.388 2.774 1.00 49.78 176 ASP A N 1
ATOM 1317 C CA . ASP A 1 176 ? -5.403 26.821 1.684 1.00 49.78 176 ASP A CA 1
ATOM 1318 C C . ASP A 1 176 ? -5.195 25.827 0.534 1.00 49.78 176 ASP A C 1
ATOM 1320 O O . ASP A 1 176 ? -4.248 25.910 -0.256 1.00 49.78 176 ASP A O 1
ATOM 1324 N N . LEU A 1 177 ? -6.036 24.790 0.486 1.00 48.88 177 LEU A N 1
ATOM 1325 C CA . LEU A 1 177 ? -5.957 23.736 -0.523 1.00 48.88 177 LEU A CA 1
ATOM 1326 C C . LEU A 1 177 ? -7.242 23.672 -1.342 1.00 48.88 177 LEU A C 1
ATOM 1328 O O . LEU A 1 177 ? -8.318 23.344 -0.849 1.00 48.88 177 LEU A O 1
ATOM 1332 N N . VAL A 1 178 ? -7.063 23.916 -2.640 1.00 42.34 178 VAL A N 1
ATOM 1333 C CA . VAL A 1 178 ? -7.945 23.481 -3.721 1.00 42.34 178 VAL A CA 1
ATOM 1334 C C . VAL A 1 178 ? -8.255 21.996 -3.518 1.00 42.34 178 VAL A C 1
ATOM 1336 O O . VAL A 1 178 ? -7.349 21.158 -3.525 1.00 42.34 178 VAL A O 1
ATOM 1339 N N . SER A 1 179 ? -9.531 21.667 -3.319 1.00 37.66 179 SER A N 1
ATOM 1340 C CA . SER A 1 179 ? -9.999 20.291 -3.186 1.00 37.66 179 SER A CA 1
ATOM 1341 C C . SER A 1 179 ? -9.890 19.584 -4.537 1.00 37.66 179 SER A C 1
ATOM 1343 O O . SER A 1 179 ? -10.809 19.612 -5.354 1.00 37.66 179 SER A O 1
ATOM 1345 N N . PHE A 1 180 ? -8.752 18.958 -4.803 1.00 43.06 180 PHE A N 1
ATOM 1346 C CA . PHE A 1 180 ? -8.670 17.983 -5.879 1.00 43.06 180 PHE A CA 1
ATOM 1347 C C . PHE A 1 180 ? -9.278 16.674 -5.380 1.00 43.06 180 PHE A C 1
ATOM 1349 O O . PHE A 1 180 ? -8.904 16.179 -4.316 1.00 43.06 180 PHE A O 1
ATOM 1356 N N . ASP A 1 181 ? -10.185 16.090 -6.164 1.00 51.47 181 ASP A N 1
ATOM 1357 C CA . ASP A 1 181 ? -10.728 14.740 -5.961 1.00 51.47 181 ASP A CA 1
ATOM 1358 C C . ASP A 1 181 ? -9.636 13.702 -6.329 1.00 51.47 181 ASP A C 1
ATOM 1360 O O . ASP A 1 181 ? -9.767 12.851 -7.213 1.00 51.47 181 ASP A O 1
ATOM 1364 N N . LEU A 1 182 ? -8.491 13.807 -5.642 1.00 50.47 182 LEU A N 1
ATOM 1365 C CA . LEU A 1 182 ? -7.280 13.016 -5.828 1.00 50.47 182 LEU A CA 1
ATOM 1366 C C . LEU A 1 182 ? -7.482 11.495 -5.701 1.00 50.47 182 LEU A C 1
ATOM 1368 O O . LEU A 1 182 ? -6.701 10.795 -6.352 1.00 50.47 182 LEU A O 1
ATOM 1372 N N . PRO A 1 183 ? -8.440 10.923 -4.929 1.00 48.94 183 PRO A N 1
ATOM 1373 C CA . PRO A 1 183 ? -8.571 9.467 -4.895 1.00 48.94 183 PRO A CA 1
ATOM 1374 C C . PRO A 1 183 ? -9.064 8.930 -6.240 1.00 48.94 183 PRO A C 1
ATOM 1376 O O . PRO A 1 183 ? -8.631 7.861 -6.667 1.00 48.94 183 PRO A O 1
ATOM 1379 N N . ARG A 1 184 ? -9.891 9.701 -6.959 1.00 50.75 184 ARG A N 1
ATOM 1380 C CA . ARG A 1 184 ? -10.322 9.354 -8.317 1.00 50.75 184 ARG A CA 1
ATOM 1381 C C . ARG A 1 184 ? -9.193 9.532 -9.319 1.00 50.75 184 ARG A C 1
ATOM 1383 O O . ARG A 1 184 ? -8.958 8.631 -10.110 1.00 50.75 184 ARG A O 1
ATOM 1390 N N . ILE A 1 185 ? -8.438 10.626 -9.235 1.00 52.00 185 ILE A N 1
ATOM 1391 C CA . ILE A 1 185 ? -7.292 10.864 -10.129 1.00 52.00 185 ILE A CA 1
ATOM 1392 C C . ILE A 1 185 ? -6.212 9.791 -9.930 1.00 52.00 185 ILE A C 1
ATOM 1394 O O . ILE A 1 185 ? -5.702 9.253 -10.906 1.00 52.00 185 ILE A O 1
ATOM 1398 N N . SER A 1 186 ? -5.911 9.418 -8.683 1.00 54.22 186 SER A N 1
ATOM 1399 C CA . SER A 1 186 ? -4.903 8.395 -8.367 1.00 54.22 186 SER A CA 1
ATOM 1400 C C . SER A 1 186 ? -5.334 7.005 -8.826 1.00 54.22 186 SER A C 1
ATOM 1402 O O . SER A 1 186 ? -4.511 6.261 -9.352 1.00 54.22 186 SER A O 1
ATOM 1404 N N . LEU A 1 187 ? -6.619 6.661 -8.678 1.00 56.22 187 LEU A N 1
ATOM 1405 C CA . LEU A 1 187 ? -7.164 5.402 -9.183 1.00 56.22 187 LEU A CA 1
ATOM 1406 C C . LEU A 1 187 ? -7.135 5.363 -10.714 1.00 56.22 187 LEU A C 1
ATOM 1408 O O . LEU A 1 187 ? -6.675 4.379 -11.281 1.00 56.22 187 LEU A O 1
ATOM 1412 N N . THR A 1 188 ? -7.568 6.432 -11.382 1.00 59.66 188 THR A N 1
ATOM 1413 C CA . THR A 1 188 ? -7.545 6.527 -12.848 1.00 59.66 188 THR A CA 1
ATOM 1414 C C . THR A 1 188 ? -6.120 6.439 -13.383 1.00 59.66 188 THR A C 1
ATOM 1416 O O . THR A 1 188 ? -5.875 5.720 -14.347 1.00 59.66 188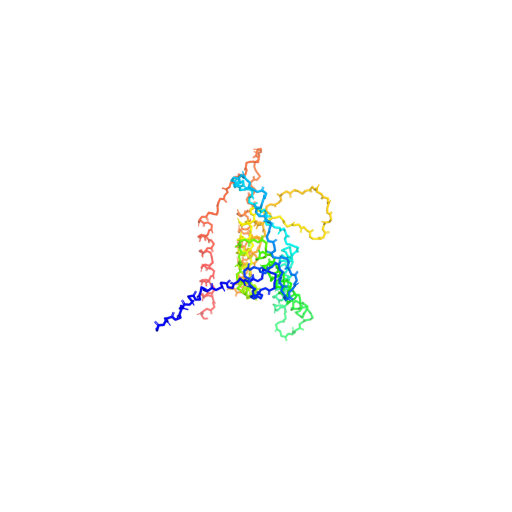 THR A O 1
ATOM 1419 N N . LEU A 1 189 ? -5.160 7.097 -12.728 1.00 60.06 189 LEU A N 1
ATOM 1420 C CA . LEU A 1 189 ? -3.752 7.035 -13.108 1.00 60.06 189 LEU A CA 1
ATOM 1421 C C . LEU A 1 189 ? -3.164 5.636 -12.869 1.00 60.06 189 LEU A C 1
ATOM 1423 O O . LEU A 1 189 ? -2.440 5.131 -13.718 1.00 60.06 189 LEU A O 1
ATOM 1427 N N . LEU A 1 190 ? -3.508 4.977 -11.758 1.00 62.28 190 LEU A N 1
ATOM 1428 C CA . LEU A 1 190 ? -3.085 3.601 -11.475 1.00 62.28 190 LEU A CA 1
ATOM 1429 C C . LEU A 1 190 ? -3.675 2.596 -12.463 1.00 62.28 190 LEU A C 1
ATOM 1431 O O . LEU A 1 190 ? -2.949 1.738 -12.955 1.00 62.28 190 LEU A O 1
ATOM 1435 N N . VAL A 1 191 ? -4.964 2.715 -12.785 1.00 63.38 191 VAL A N 1
ATOM 1436 C CA . VAL A 1 191 ? -5.631 1.881 -13.794 1.00 63.38 191 VAL A CA 1
ATOM 1437 C C . VAL A 1 191 ? -5.013 2.125 -15.165 1.00 63.38 191 VAL A C 1
ATOM 1439 O O . VAL A 1 191 ? -4.746 1.167 -15.880 1.00 63.38 191 VAL A O 1
ATOM 1442 N N . PHE A 1 192 ? -4.714 3.376 -15.511 1.00 63.44 192 PHE A N 1
ATOM 1443 C CA . PHE A 1 192 ? -4.049 3.724 -16.762 1.00 63.44 192 PHE A CA 1
ATOM 1444 C C . PHE A 1 192 ? -2.629 3.152 -16.839 1.00 63.44 192 PHE A C 1
ATOM 1446 O O . PHE A 1 192 ? -2.268 2.548 -17.846 1.00 63.44 192 PHE A O 1
ATOM 1453 N N . LEU A 1 193 ? -1.824 3.296 -15.786 1.00 63.03 193 LEU A N 1
ATOM 1454 C CA . LEU A 1 193 ? -0.461 2.762 -15.747 1.00 63.03 193 LEU A CA 1
ATOM 1455 C C . LEU A 1 193 ? -0.457 1.231 -15.748 1.00 63.03 193 LEU A C 1
ATOM 1457 O O . LEU A 1 193 ? 0.349 0.633 -16.453 1.00 63.03 193 LEU A O 1
ATOM 1461 N N . PHE A 1 194 ? -1.388 0.598 -15.032 1.00 67.25 194 PHE A N 1
ATOM 1462 C CA . PHE A 1 194 ? -1.570 -0.851 -15.056 1.00 67.25 194 PHE A CA 1
ATOM 1463 C C . PHE A 1 194 ? -2.021 -1.344 -16.435 1.00 67.25 194 PHE A C 1
ATOM 1465 O O . PHE A 1 194 ? -1.459 -2.300 -16.957 1.00 67.25 194 PHE A O 1
ATOM 1472 N N . TYR A 1 195 ? -2.983 -0.664 -17.059 1.00 60.31 195 TYR A N 1
ATOM 1473 C CA . TYR A 1 195 ? -3.459 -0.973 -18.405 1.00 60.31 195 TYR A CA 1
ATOM 1474 C C . TYR A 1 195 ? -2.341 -0.843 -19.445 1.00 60.31 195 TYR A C 1
ATOM 1476 O O . TYR A 1 195 ? -2.139 -1.757 -20.240 1.00 60.31 195 TYR A O 1
ATOM 1484 N N . ASN A 1 196 ? -1.557 0.238 -19.397 1.00 56.69 196 ASN A N 1
ATOM 1485 C CA . ASN A 1 196 ? -0.404 0.411 -20.283 1.00 56.69 196 ASN A CA 1
ATOM 1486 C C . ASN A 1 196 ? 0.692 -0.622 -20.005 1.00 56.69 196 ASN A C 1
ATOM 1488 O O . ASN A 1 196 ? 1.286 -1.129 -20.948 1.00 56.69 196 ASN A O 1
ATOM 1492 N N . TRP A 1 197 ? 0.929 -0.986 -18.742 1.00 72.62 197 TRP A N 1
ATOM 1493 C CA . TRP A 1 197 ? 1.867 -2.051 -18.385 1.00 72.62 197 TRP A CA 1
ATOM 1494 C C . TRP A 1 197 ? 1.425 -3.409 -18.951 1.00 72.62 197 TRP A C 1
ATOM 1496 O O . TRP A 1 197 ? 2.225 -4.098 -19.580 1.00 72.62 197 TRP A O 1
ATOM 1506 N N . VAL A 1 198 ? 0.142 -3.765 -18.814 1.00 58.88 198 VAL A N 1
ATOM 1507 C CA . VAL A 1 198 ? -0.433 -4.991 -19.398 1.00 58.88 198 VAL A CA 1
ATOM 1508 C C . VAL A 1 198 ? -0.335 -4.970 -20.923 1.00 58.88 198 VAL A C 1
ATOM 1510 O O . VAL A 1 198 ? 0.117 -5.946 -21.517 1.00 58.88 198 VAL A O 1
ATOM 1513 N N . LEU A 1 199 ? -0.708 -3.863 -21.568 1.00 55.22 199 LEU A N 1
ATOM 1514 C CA . LEU A 1 199 ? -0.630 -3.747 -23.024 1.00 55.22 199 LEU A CA 1
ATOM 1515 C C . LEU A 1 199 ? 0.803 -3.840 -23.545 1.00 55.22 199 LEU A C 1
ATOM 1517 O O . LEU A 1 199 ? 1.017 -4.424 -24.601 1.00 55.22 199 LEU A O 1
ATOM 1521 N N . TRP A 1 200 ? 1.783 -3.341 -22.796 1.00 53.84 200 TRP A N 1
ATOM 1522 C CA . TRP A 1 200 ? 3.190 -3.422 -23.180 1.00 53.84 200 TRP A CA 1
ATOM 1523 C C . TRP A 1 200 ? 3.739 -4.859 -23.134 1.00 53.84 200 TRP A C 1
ATOM 1525 O O . TRP A 1 200 ? 4.587 -5.214 -23.947 1.00 53.84 200 TRP A O 1
ATOM 1535 N N . PHE A 1 201 ? 3.213 -5.714 -22.247 1.00 53.59 201 PHE A N 1
ATOM 1536 C CA . PHE A 1 201 ? 3.530 -7.149 -22.220 1.00 53.59 201 PHE A CA 1
ATOM 1537 C C . PHE A 1 201 ? 2.758 -7.974 -23.261 1.00 53.59 201 PHE A C 1
ATOM 1539 O O . PHE A 1 201 ? 3.249 -9.016 -23.690 1.00 53.59 201 PHE A O 1
ATOM 1546 N N . VAL A 1 202 ? 1.552 -7.545 -23.647 1.00 48.09 202 VAL A N 1
ATOM 1547 C CA . VAL A 1 202 ? 0.653 -8.327 -24.518 1.00 48.09 202 VAL A CA 1
ATOM 1548 C C . VAL A 1 202 ? 0.770 -7.936 -25.999 1.00 48.09 202 VAL A C 1
ATOM 1550 O O . VAL A 1 202 ? 0.573 -8.790 -26.860 1.00 48.09 202 VAL A O 1
ATOM 1553 N N . ALA A 1 203 ? 1.107 -6.683 -26.320 1.00 48.78 203 ALA A N 1
ATOM 1554 C CA . ALA A 1 203 ? 1.244 -6.193 -27.693 1.00 48.78 203 ALA A CA 1
ATOM 1555 C C . ALA A 1 203 ? 2.230 -4.997 -27.769 1.00 48.78 203 ALA A C 1
ATOM 1557 O O . ALA A 1 203 ? 1.814 -3.847 -27.590 1.00 48.78 203 ALA A O 1
ATOM 1558 N N . PRO A 1 204 ? 3.528 -5.236 -28.054 1.00 54.66 204 PRO A N 1
ATOM 1559 C CA . PRO A 1 204 ? 4.561 -4.190 -28.094 1.00 54.66 204 PRO A CA 1
ATOM 1560 C C . PRO A 1 204 ? 4.439 -3.219 -29.286 1.00 54.66 204 PRO A C 1
ATOM 1562 O O . PRO A 1 204 ? 5.193 -2.250 -29.381 1.00 54.66 204 PRO A O 1
ATOM 1565 N N . ASP A 1 205 ? 3.494 -3.450 -30.196 1.00 49.44 205 ASP A N 1
ATOM 1566 C CA . ASP A 1 205 ? 3.341 -2.675 -31.423 1.00 49.44 205 ASP A CA 1
ATOM 1567 C C . ASP A 1 205 ? 2.591 -1.351 -31.156 1.00 49.44 205 ASP A C 1
ATOM 1569 O O . ASP A 1 205 ? 1.618 -1.312 -30.402 1.00 49.44 205 ASP A O 1
ATOM 1573 N N . LEU A 1 206 ? 3.003 -0.267 -31.837 1.00 46.41 206 LEU A N 1
ATOM 1574 C CA . LEU A 1 206 ? 2.552 1.139 -31.697 1.00 46.41 206 LEU A CA 1
ATOM 1575 C C . LEU A 1 206 ? 1.025 1.385 -31.580 1.00 46.41 206 LEU A C 1
ATOM 1577 O O . LEU A 1 206 ? 0.610 2.466 -31.159 1.00 46.41 206 LEU A O 1
ATOM 1581 N N . GLY A 1 207 ? 0.181 0.423 -31.962 1.00 46.97 207 GLY A N 1
ATOM 1582 C CA . GLY A 1 207 ? -1.281 0.522 -31.894 1.00 46.97 207 GLY A CA 1
ATOM 1583 C C . GLY A 1 207 ? -1.843 0.614 -30.469 1.00 46.97 207 GLY A C 1
ATOM 1584 O O . GLY A 1 207 ? -2.883 1.240 -30.269 1.00 46.97 207 GLY A O 1
ATOM 1585 N N . SER A 1 208 ? -1.144 0.076 -29.466 1.00 52.75 208 SER A N 1
ATOM 1586 C CA . SER A 1 208 ? -1.566 0.126 -28.055 1.00 52.75 208 SER A CA 1
ATOM 1587 C C . SER A 1 208 ? -1.481 1.539 -27.452 1.00 52.75 208 SER A C 1
ATOM 1589 O O . SER A 1 208 ? -2.343 1.933 -26.663 1.00 52.75 208 SER A O 1
ATOM 1591 N N . VAL A 1 209 ? -0.515 2.347 -27.901 1.00 51.72 209 VAL A N 1
ATOM 1592 C CA . VAL A 1 209 ? -0.326 3.744 -27.466 1.00 51.72 209 VAL A CA 1
ATOM 1593 C C . VAL A 1 209 ? -1.471 4.646 -27.946 1.00 51.72 209 VAL A C 1
ATOM 1595 O O . VAL A 1 209 ? -1.955 5.492 -27.194 1.00 51.72 209 VAL A O 1
ATOM 1598 N N . LEU A 1 210 ? -1.962 4.439 -29.174 1.00 49.78 210 LEU A N 1
ATOM 1599 C CA . LEU A 1 210 ? -3.084 5.203 -29.739 1.00 49.78 210 LEU A CA 1
ATOM 1600 C C . LEU A 1 210 ? -4.408 4.923 -29.011 1.00 49.78 210 LEU A C 1
ATOM 1602 O O . LEU A 1 210 ? -5.158 5.857 -28.734 1.00 49.78 210 LEU A O 1
ATOM 1606 N N . VAL A 1 211 ? -4.671 3.669 -28.628 1.00 52.03 211 VAL A N 1
ATOM 1607 C CA . VAL A 1 211 ? -5.866 3.306 -27.838 1.00 52.03 211 VAL A CA 1
ATOM 1608 C C . VAL A 1 211 ? -5.792 3.895 -26.421 1.00 52.03 211 VAL A C 1
ATOM 1610 O O . VAL A 1 211 ? -6.798 4.382 -25.898 1.00 52.03 211 VAL A O 1
ATOM 1613 N N . GLY A 1 212 ? -4.596 3.942 -25.821 1.00 53.88 212 GLY A N 1
ATOM 1614 C CA . GLY A 1 212 ? -4.363 4.631 -24.546 1.00 53.88 212 GLY A CA 1
ATOM 1615 C C . GLY A 1 212 ? -4.652 6.139 -24.607 1.00 53.88 212 GLY A C 1
ATOM 1616 O O . GLY A 1 212 ? -5.261 6.684 -23.687 1.00 53.88 212 GLY A O 1
ATOM 1617 N N . LEU A 1 213 ? -4.289 6.810 -25.706 1.00 48.31 213 LEU A N 1
ATOM 1618 C CA . LEU A 1 213 ? -4.547 8.243 -25.912 1.00 48.31 213 LEU A CA 1
ATOM 1619 C C . LEU A 1 213 ? -6.031 8.563 -26.164 1.00 48.31 213 LEU A C 1
ATOM 1621 O O . LEU A 1 213 ? -6.536 9.552 -25.632 1.00 48.31 213 LEU A O 1
ATOM 1625 N N . VAL A 1 214 ? -6.753 7.716 -26.906 1.00 49.72 214 VAL A N 1
ATOM 1626 C CA . VAL A 1 214 ? -8.212 7.858 -27.101 1.00 49.72 214 VAL A CA 1
ATOM 1627 C C . VAL A 1 214 ? -8.962 7.682 -25.774 1.00 49.72 214 VAL A C 1
ATOM 1629 O O . VAL A 1 214 ? -9.888 8.436 -25.481 1.00 49.72 214 VAL A O 1
ATOM 1632 N N . SER A 1 215 ? -8.491 6.770 -24.919 1.00 53.03 215 SER A N 1
ATOM 1633 C CA . SER A 1 215 ? -9.045 6.566 -23.573 1.00 53.03 215 SER A CA 1
ATOM 1634 C C . SER A 1 215 ? -8.840 7.789 -22.663 1.00 53.03 215 SER A C 1
ATOM 1636 O O . SER A 1 215 ? -9.714 8.118 -21.864 1.00 53.03 215 SER A O 1
ATOM 1638 N N . ILE A 1 216 ? -7.715 8.509 -22.799 1.00 46.94 216 ILE A N 1
ATOM 1639 C CA . ILE A 1 216 ? -7.476 9.780 -22.088 1.00 46.94 216 ILE A CA 1
ATOM 1640 C C . ILE A 1 216 ? -8.444 10.868 -22.570 1.00 46.94 216 ILE A C 1
ATOM 1642 O O . ILE A 1 216 ? -8.986 11.601 -21.741 1.00 46.94 216 ILE A O 1
ATOM 1646 N N . TRP A 1 217 ? -8.681 10.972 -23.881 1.00 44.41 217 TRP A N 1
ATOM 1647 C CA . TRP A 1 217 ? -9.558 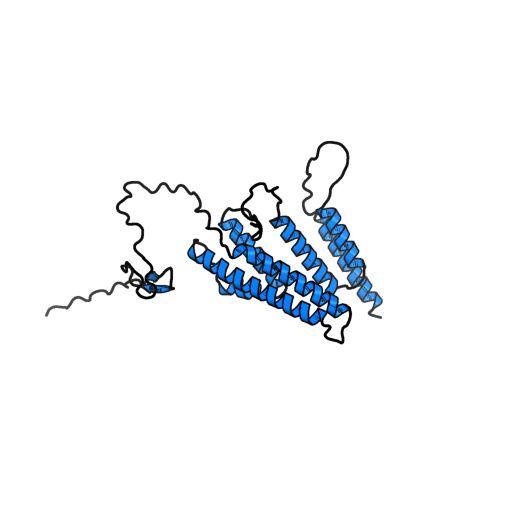11.996 -24.458 1.00 44.41 217 TRP A CA 1
ATOM 1648 C C . TRP A 1 217 ? -11.018 11.837 -24.007 1.00 44.41 217 TRP A C 1
ATOM 1650 O O . TRP A 1 217 ? -11.651 12.829 -23.649 1.00 44.41 217 TRP A O 1
ATOM 1660 N N . GLU A 1 218 ? -11.528 10.604 -23.909 1.00 46.91 218 GLU A N 1
ATOM 1661 C CA . GLU A 1 218 ? -12.885 10.360 -23.392 1.00 46.91 218 GLU A CA 1
ATOM 1662 C C . GLU A 1 218 ? -13.012 10.596 -21.877 1.00 46.91 218 GLU A C 1
ATOM 1664 O O . GLU A 1 218 ? -14.048 11.071 -21.413 1.00 46.91 218 GLU A O 1
ATOM 1669 N N . VAL A 1 219 ? -11.959 10.330 -21.095 1.00 47.91 219 VAL A N 1
ATOM 1670 C CA . VAL A 1 219 ? -11.961 10.553 -19.634 1.00 47.91 219 VAL A CA 1
ATOM 1671 C C . VAL A 1 219 ? -11.791 12.036 -19.267 1.00 47.91 219 VAL A C 1
ATOM 1673 O O . VAL A 1 219 ? -12.221 12.454 -18.193 1.00 47.91 219 VAL A O 1
ATOM 1676 N N . THR A 1 220 ? -11.198 12.851 -20.145 1.00 47.41 220 THR A N 1
ATOM 1677 C CA . THR A 1 220 ? -10.926 14.282 -19.897 1.00 47.41 220 THR A CA 1
ATOM 1678 C C . THR A 1 220 ? -11.799 15.240 -20.704 1.00 47.41 220 THR A C 1
ATOM 1680 O O . THR A 1 220 ? -11.503 16.435 -20.715 1.00 47.41 220 THR A O 1
ATOM 1683 N N . GLY A 1 221 ? -12.868 14.741 -21.340 1.00 37.62 221 GLY A N 1
ATOM 1684 C CA . GLY A 1 221 ? -13.770 15.490 -22.217 1.00 37.62 221 GLY A CA 1
ATOM 1685 C C . GLY A 1 221 ? -14.078 16.904 -21.717 1.00 37.62 221 GLY A C 1
ATOM 1686 O O . GLY A 1 221 ? -14.988 17.128 -20.924 1.00 37.62 221 GLY A O 1
ATOM 1687 N N . THR A 1 222 ? -13.310 17.871 -22.212 1.00 35.22 222 THR A N 1
ATOM 1688 C CA . THR A 1 222 ? -13.534 19.302 -22.054 1.00 35.22 222 THR A CA 1
ATOM 1689 C C . THR A 1 222 ? -13.946 19.810 -23.423 1.00 35.22 222 THR A C 1
ATOM 1691 O O . THR A 1 222 ? -13.120 20.109 -24.281 1.00 35.22 222 THR A O 1
ATOM 1694 N N . THR A 1 223 ? -15.250 19.873 -23.674 1.00 35.31 223 THR A N 1
ATOM 1695 C CA . THR A 1 223 ? -15.762 20.602 -24.834 1.00 35.31 223 THR A CA 1
ATOM 1696 C C . THR A 1 223 ? -15.692 22.095 -24.534 1.00 35.31 223 THR A C 1
ATOM 1698 O O . THR A 1 223 ? -16.484 22.616 -23.750 1.00 35.31 223 THR A O 1
ATOM 1701 N N . VAL A 1 224 ? -14.741 22.794 -25.156 1.00 41.19 224 VAL A N 1
ATOM 1702 C CA . VAL A 1 224 ? -14.722 24.261 -25.200 1.00 41.19 224 VAL A CA 1
ATOM 1703 C C . VAL A 1 224 ? -15.680 24.707 -26.297 1.00 41.19 224 VAL A C 1
ATOM 1705 O O . VAL A 1 224 ? -15.286 24.852 -27.449 1.00 41.19 224 VAL A O 1
ATOM 1708 N N . LEU A 1 225 ? -16.944 24.928 -25.942 1.00 36.19 225 LEU A N 1
ATOM 1709 C CA . LEU A 1 225 ? -17.870 25.717 -26.751 1.00 36.19 225 LEU A CA 1
ATOM 1710 C C . LEU A 1 225 ? -18.664 26.648 -25.829 1.00 36.19 225 LEU A C 1
ATOM 1712 O O . LEU A 1 225 ? -19.533 26.215 -25.088 1.00 36.19 225 LEU A O 1
ATOM 1716 N N . GLY A 1 226 ? -18.278 27.927 -25.878 1.00 42.22 226 GLY A N 1
ATOM 1717 C CA . GLY A 1 226 ? -19.064 29.123 -25.562 1.00 42.22 226 GLY A CA 1
ATOM 1718 C C . GLY A 1 226 ? -20.071 29.077 -24.407 1.00 42.22 226 GLY A C 1
ATOM 1719 O O . GLY A 1 226 ? -21.208 28.671 -24.592 1.00 42.22 226 GLY A O 1
ATOM 1720 N N . SER A 1 227 ? -19.689 29.710 -23.293 1.00 43.81 227 SER A N 1
ATOM 1721 C CA . SER A 1 227 ? -20.540 30.217 -22.199 1.00 43.81 227 SER A CA 1
ATOM 1722 C C . SER A 1 227 ? -21.339 29.184 -21.385 1.00 43.81 227 SER A C 1
ATOM 1724 O O . SER A 1 227 ? -22.238 28.519 -21.879 1.00 43.81 227 SER A O 1
ATOM 1726 N N . SER A 1 228 ? -21.054 29.163 -20.078 1.00 36.94 228 SER A N 1
ATOM 1727 C CA . SER A 1 228 ? -21.543 28.262 -19.019 1.00 36.94 228 SER A CA 1
ATOM 1728 C C . SER A 1 228 ? -20.836 26.899 -18.943 1.00 36.94 228 SER A C 1
ATOM 1730 O O . SER A 1 228 ? -21.059 25.979 -19.719 1.00 36.94 228 SER A O 1
ATOM 1732 N N . THR A 1 229 ? -19.946 26.769 -17.958 1.00 35.94 229 THR A N 1
ATOM 1733 C CA . THR A 1 229 ? -19.321 25.507 -17.548 1.00 35.94 229 THR A CA 1
ATOM 1734 C C . THR A 1 229 ? -20.343 24.642 -16.809 1.00 35.94 229 THR A C 1
ATOM 1736 O O . THR A 1 229 ? -20.352 24.567 -15.582 1.00 35.94 229 THR A O 1
ATOM 1739 N N . SER A 1 230 ? -21.230 23.978 -17.549 1.00 35.62 230 SER A N 1
ATOM 1740 C CA . SER A 1 230 ? -21.980 22.832 -17.031 1.00 35.62 230 SER A CA 1
ATOM 1741 C C . SER A 1 230 ? -21.137 21.569 -17.207 1.00 35.62 230 SER A C 1
ATOM 1743 O O . SER A 1 230 ? -20.912 21.112 -18.329 1.00 35.62 230 SER A O 1
ATOM 1745 N N . TYR A 1 231 ? -20.662 20.996 -16.100 1.00 37.84 231 TYR A N 1
ATOM 1746 C CA . TYR A 1 231 ? -20.042 19.673 -16.098 1.00 37.84 231 TYR A CA 1
ATOM 1747 C C . TYR A 1 231 ? -21.115 18.637 -16.434 1.00 37.84 231 TYR A C 1
ATOM 1749 O O . TYR A 1 231 ? -21.964 18.319 -15.602 1.00 37.84 231 TYR A O 1
ATOM 1757 N N . THR A 1 232 ? -21.102 18.123 -17.661 1.00 35.91 232 THR A N 1
ATOM 1758 C CA . THR A 1 232 ? -21.967 17.001 -18.029 1.00 35.91 232 THR A CA 1
ATOM 1759 C C . THR A 1 232 ? -21.225 15.723 -17.670 1.00 35.91 232 THR A C 1
ATOM 1761 O O . THR A 1 232 ? -20.146 15.461 -18.193 1.00 35.91 232 THR A O 1
ATOM 1764 N N . ILE A 1 233 ? -21.778 14.952 -16.734 1.00 38.22 233 ILE A N 1
ATOM 1765 C CA . ILE A 1 233 ? -21.262 13.641 -16.340 1.00 38.22 233 ILE A CA 1
ATOM 1766 C C . ILE A 1 233 ? -21.435 12.698 -17.534 1.00 38.22 233 ILE A C 1
ATOM 1768 O O . ILE A 1 233 ? -22.527 12.182 -17.768 1.00 38.22 233 ILE A O 1
ATOM 1772 N N . THR A 1 234 ? -20.368 12.447 -18.284 1.00 37.47 234 THR A N 1
ATOM 1773 C CA . THR A 1 234 ? -20.304 11.287 -19.171 1.00 37.47 234 THR A CA 1
ATOM 1774 C C . THR A 1 234 ? -19.900 10.090 -18.318 1.00 37.47 234 THR A C 1
ATOM 1776 O O . THR A 1 234 ? -18.736 9.867 -17.998 1.00 37.47 234 THR A O 1
ATOM 1779 N N . GLY A 1 235 ? -20.898 9.329 -17.865 1.00 37.75 235 GLY A N 1
ATOM 1780 C CA . GLY A 1 235 ? -20.647 7.995 -17.327 1.00 37.75 235 GLY A CA 1
ATOM 1781 C C . GLY A 1 235 ? -19.918 7.146 -18.370 1.00 37.75 235 GLY A C 1
ATOM 1782 O O . GLY A 1 235 ? -20.104 7.354 -19.569 1.00 37.75 235 GLY A O 1
ATOM 1783 N N . TYR A 1 236 ? -19.094 6.202 -17.908 1.00 41.22 236 TYR A N 1
ATOM 1784 C CA . TYR A 1 236 ? -18.417 5.206 -18.742 1.00 41.22 236 TYR A CA 1
ATOM 1785 C C . TYR A 1 236 ? -19.415 4.635 -19.759 1.00 41.22 236 TYR A C 1
ATOM 1787 O O . TYR A 1 236 ? -20.344 3.914 -19.390 1.00 41.22 236 TYR A O 1
ATOM 1795 N N . SER A 1 237 ? -19.276 5.015 -21.027 1.00 42.97 237 SER A N 1
ATOM 1796 C CA . SER A 1 237 ? -20.181 4.556 -22.071 1.00 42.97 237 SER A CA 1
ATOM 1797 C C . SER A 1 237 ? -19.907 3.069 -22.308 1.00 42.97 237 SER A C 1
ATOM 1799 O O . SER A 1 237 ? -18.768 2.717 -22.633 1.00 42.97 237 SER A O 1
ATOM 1801 N N . PRO A 1 238 ? -20.911 2.178 -22.201 1.00 43.41 238 PRO A N 1
ATOM 1802 C CA . PRO A 1 238 ? -20.762 0.770 -22.571 1.00 43.41 238 PRO A CA 1
ATOM 1803 C C . PRO A 1 238 ? -20.203 0.608 -23.991 1.00 43.41 238 PRO A C 1
ATOM 1805 O O . PRO A 1 238 ? -19.502 -0.356 -24.282 1.00 43.41 238 PRO A O 1
ATOM 1808 N N . ILE A 1 239 ? -20.457 1.595 -24.856 1.00 47.28 239 ILE A N 1
ATOM 1809 C CA . ILE A 1 239 ? -19.971 1.646 -26.233 1.00 47.28 239 ILE A CA 1
ATOM 1810 C C . ILE A 1 239 ? -18.444 1.814 -26.265 1.00 47.28 239 ILE A C 1
ATOM 1812 O O . ILE A 1 239 ? -17.790 1.096 -27.012 1.00 47.28 239 ILE A O 1
ATOM 1816 N N . GLY A 1 240 ? -17.856 2.668 -25.418 1.00 50.38 240 GLY A N 1
ATOM 1817 C CA . GLY A 1 240 ? -16.397 2.859 -25.351 1.00 50.38 240 GLY A CA 1
ATOM 1818 C C . GLY A 1 240 ? -15.658 1.602 -24.877 1.00 50.38 240 GLY A C 1
ATOM 1819 O O . GLY A 1 240 ? -14.617 1.230 -25.428 1.00 50.38 240 GLY A O 1
ATOM 1820 N N . GLY A 1 241 ? -16.256 0.870 -23.929 1.00 52.38 241 GLY A N 1
ATOM 1821 C CA . GLY A 1 241 ? -15.769 -0.446 -23.506 1.00 52.38 241 GLY A CA 1
ATOM 1822 C C . GLY A 1 241 ? -15.822 -1.482 -24.634 1.00 52.38 241 GLY A C 1
ATOM 1823 O O . GLY A 1 241 ? -14.840 -2.182 -24.874 1.00 52.38 241 GLY A O 1
ATOM 1824 N N . VAL A 1 242 ? -16.934 -1.542 -25.375 1.00 52.78 242 VAL A N 1
ATOM 1825 C CA . VAL A 1 242 ? -17.103 -2.463 -26.513 1.00 52.78 242 VAL A CA 1
ATOM 1826 C C . VAL A 1 242 ? -16.143 -2.127 -27.657 1.00 52.78 242 VAL A C 1
ATOM 1828 O O . VAL A 1 242 ? -15.515 -3.031 -28.203 1.00 52.78 242 VAL A O 1
ATOM 1831 N N . VAL A 1 243 ? -15.958 -0.847 -27.987 1.00 58.34 243 VAL A N 1
ATOM 1832 C CA . VAL A 1 243 ? -15.027 -0.406 -29.041 1.00 58.34 243 VAL A CA 1
ATOM 1833 C C . VAL A 1 243 ? -13.581 -0.742 -28.672 1.00 58.34 243 VAL A C 1
ATOM 1835 O O . VAL A 1 243 ? -12.852 -1.274 -29.507 1.00 58.34 243 VAL A O 1
ATOM 1838 N N . SER A 1 244 ? -13.182 -0.528 -27.416 1.00 58.88 244 SER A N 1
ATOM 1839 C CA . SER A 1 244 ? -11.836 -0.877 -26.936 1.00 58.88 244 SER A CA 1
ATOM 1840 C C . SER A 1 244 ? -11.582 -2.388 -26.977 1.00 58.88 244 SER A C 1
ATOM 1842 O O . SER A 1 244 ? -10.498 -2.833 -27.361 1.00 58.88 244 SER A O 1
ATOM 1844 N N . LEU A 1 245 ? -12.594 -3.194 -26.642 1.00 54.06 245 LEU A N 1
ATOM 1845 C CA . LEU A 1 245 ? -12.508 -4.656 -26.652 1.00 54.06 245 LEU A CA 1
ATOM 1846 C C . LEU A 1 245 ? -12.454 -5.212 -28.085 1.00 54.06 245 LEU A C 1
ATOM 1848 O O . LEU A 1 245 ? -11.628 -6.078 -28.374 1.00 54.06 245 LEU A O 1
ATOM 1852 N N . LEU A 1 246 ? -13.254 -4.663 -29.005 1.00 57.25 246 LEU A N 1
ATOM 1853 C CA . LEU A 1 246 ? -13.221 -5.024 -30.427 1.00 57.25 246 LEU A CA 1
ATOM 1854 C C . LEU A 1 246 ? -11.910 -4.599 -31.103 1.00 57.25 246 LEU A C 1
ATOM 1856 O O . LEU A 1 246 ? -11.353 -5.373 -31.880 1.00 57.25 246 LEU A O 1
ATOM 1860 N N . ALA A 1 247 ? -11.378 -3.418 -30.774 1.00 62.69 247 ALA A N 1
ATOM 1861 C CA . ALA A 1 247 ? -10.077 -2.966 -31.269 1.00 62.69 247 ALA A CA 1
ATOM 1862 C C . ALA A 1 247 ? -8.939 -3.874 -30.773 1.00 62.69 247 ALA A C 1
ATOM 1864 O O . ALA A 1 247 ? -8.079 -4.278 -31.557 1.00 62.69 247 ALA A O 1
ATOM 1865 N N . SER A 1 248 ? -8.977 -4.264 -29.495 1.00 61.47 248 SER A N 1
ATOM 1866 C CA . SER A 1 248 ? -8.007 -5.197 -28.908 1.00 61.47 248 SER A CA 1
ATOM 1867 C C . SER A 1 248 ? -8.073 -6.574 -29.578 1.00 61.47 248 SER A C 1
ATOM 1869 O O . SER A 1 248 ? -7.041 -7.141 -29.933 1.00 61.47 248 SER A O 1
ATOM 1871 N N . TYR A 1 249 ? -9.281 -7.091 -29.825 1.00 63.31 249 TYR A N 1
ATOM 1872 C CA . TYR A 1 249 ? -9.483 -8.367 -30.517 1.00 63.31 249 TYR A CA 1
ATOM 1873 C C . TYR A 1 249 ? -9.006 -8.324 -31.978 1.00 63.31 249 TYR A C 1
ATOM 1875 O O . TYR A 1 249 ? -8.345 -9.253 -32.443 1.00 63.31 249 TYR A O 1
ATOM 1883 N N . GLY A 1 250 ? -9.275 -7.223 -32.690 1.00 71.56 250 GLY A N 1
ATOM 1884 C CA . GLY A 1 250 ? -8.811 -7.016 -34.063 1.00 71.56 250 GLY A CA 1
ATOM 1885 C C . GLY A 1 250 ? -7.286 -6.987 -34.177 1.00 71.56 250 GLY A C 1
ATOM 1886 O O . GLY A 1 250 ? -6.732 -7.602 -35.087 1.00 71.56 250 GLY A O 1
ATOM 1887 N N . LEU A 1 251 ? -6.601 -6.341 -33.228 1.00 61.84 251 LEU A N 1
ATOM 1888 C CA . LEU A 1 251 ? -5.135 -6.300 -33.182 1.00 61.84 251 LEU A CA 1
ATOM 1889 C C . LEU A 1 251 ? -4.521 -7.675 -32.879 1.00 61.84 251 LEU A C 1
ATOM 1891 O O . LEU A 1 251 ? -3.545 -8.054 -33.525 1.00 61.84 251 LEU A O 1
ATOM 1895 N N . ILE A 1 252 ? -5.120 -8.453 -31.971 1.00 59.94 252 ILE A N 1
ATOM 1896 C CA . ILE A 1 252 ? -4.685 -9.831 -31.676 1.00 59.94 252 ILE A CA 1
ATOM 1897 C C . ILE A 1 252 ? -4.835 -10.726 -32.915 1.00 59.94 252 ILE A C 1
ATOM 1899 O O . ILE A 1 252 ? -3.926 -11.489 -33.242 1.00 59.94 252 ILE A O 1
ATOM 1903 N N . TRP A 1 253 ? -5.949 -10.614 -33.642 1.00 69.81 253 TRP A N 1
ATOM 1904 C CA . TRP A 1 253 ? -6.180 -11.383 -34.869 1.00 69.81 253 TRP A CA 1
ATOM 1905 C C . TRP A 1 253 ? -5.203 -11.001 -35.997 1.00 69.81 253 TRP A C 1
ATOM 1907 O O . TRP A 1 253 ? -4.671 -11.870 -36.692 1.00 69.81 253 TRP A O 1
ATOM 1917 N N . LEU A 1 254 ? -4.899 -9.709 -36.147 1.00 62.38 254 LEU A N 1
ATOM 1918 C CA . LEU A 1 254 ? -3.895 -9.210 -37.097 1.00 62.38 254 LEU A CA 1
ATOM 1919 C C . LEU A 1 254 ? -2.477 -9.694 -36.764 1.00 62.38 254 LEU A C 1
ATOM 1921 O O . LEU A 1 254 ? -1.729 -10.076 -37.662 1.00 62.38 254 LEU A O 1
ATOM 1925 N N . ALA A 1 255 ? -2.110 -9.727 -35.483 1.00 60.12 255 ALA A N 1
ATOM 1926 C CA . ALA A 1 255 ? -0.830 -10.280 -35.052 1.00 60.12 255 ALA A CA 1
ATOM 1927 C C . ALA A 1 255 ? -0.756 -11.795 -35.321 1.00 60.12 255 ALA A C 1
ATOM 1929 O O . ALA A 1 255 ? 0.229 -12.277 -35.879 1.00 60.12 255 ALA A O 1
ATOM 1930 N N . ALA A 1 256 ? -1.822 -12.540 -35.011 1.00 64.75 256 ALA A N 1
ATOM 1931 C CA . ALA A 1 256 ? -1.879 -13.984 -35.241 1.00 64.75 256 ALA A CA 1
ATOM 1932 C C . ALA A 1 256 ? -1.776 -14.356 -36.732 1.00 64.75 256 ALA A C 1
ATOM 1934 O O . ALA A 1 256 ? -1.107 -15.325 -37.080 1.00 64.75 256 ALA A O 1
ATOM 1935 N N . THR A 1 257 ? -2.391 -13.573 -37.621 1.00 76.00 257 THR A N 1
ATOM 1936 C CA . THR A 1 257 ? -2.341 -13.816 -39.075 1.00 76.00 257 THR A CA 1
ATOM 1937 C C . THR A 1 257 ? -1.004 -13.430 -39.705 1.00 76.00 257 THR A C 1
ATOM 1939 O O . THR A 1 257 ? -0.587 -14.060 -40.673 1.00 76.00 257 THR A O 1
ATOM 1942 N N . LYS A 1 258 ? -0.303 -12.429 -39.158 1.00 70.88 258 LYS A N 1
ATOM 1943 C CA . LYS A 1 258 ? 0.987 -11.965 -39.688 1.00 70.88 258 LYS A CA 1
ATOM 1944 C C . LYS A 1 258 ? 2.178 -12.834 -39.264 1.00 70.88 258 LYS A C 1
ATOM 1946 O O . LYS A 1 258 ? 3.156 -12.897 -40.001 1.00 70.88 258 LYS A O 1
ATOM 1951 N N . TYR A 1 259 ? 2.102 -13.479 -38.099 1.00 63.19 259 TYR A N 1
ATOM 1952 C CA . TYR A 1 259 ? 3.204 -14.273 -37.532 1.00 63.19 259 TYR A CA 1
ATOM 1953 C C . TYR A 1 259 ? 2.929 -15.786 -37.468 1.00 63.19 259 TYR A C 1
ATOM 1955 O O . TYR A 1 259 ? 3.803 -16.541 -37.052 1.00 63.19 259 TYR A O 1
ATOM 1963 N N . GLY A 1 260 ? 1.732 -16.237 -37.854 1.00 64.69 260 GLY A N 1
ATOM 1964 C CA . GLY A 1 260 ? 1.325 -17.648 -37.837 1.00 64.69 260 GLY A CA 1
ATOM 1965 C C . GLY A 1 260 ? 1.438 -18.389 -39.175 1.00 64.69 260 GLY A C 1
ATOM 1966 O O . GLY A 1 260 ? 0.818 -19.444 -39.307 1.00 64.69 260 GLY A O 1
ATOM 1967 N N . GLY A 1 261 ? 2.157 -17.839 -40.161 1.00 55.69 261 GLY A N 1
ATOM 1968 C CA . GLY A 1 261 ? 2.373 -18.425 -41.492 1.00 55.69 261 GLY A CA 1
ATOM 1969 C C . GLY A 1 261 ? 3.831 -18.759 -41.765 1.00 55.69 261 GLY A C 1
ATOM 1970 O O . GLY A 1 261 ? 4.697 -17.983 -41.304 1.00 55.69 261 GLY A O 1
#

pLDDT: mean 70.87, std 18.88, range [35.22, 96.25]

Sequence (261 aa):
MSDPDAVSGGDAGTSYCWDCGEPIGREAAFCPNCGADLSGPSDDDRAGPPERNGTATSMPDSDWYPYIFVGIVTLTVGLFFYTATAAAAPTETSRGGAVAVVVTYTGIGVLLVSVYKDTTHVARHSDWSPRRWFWTIGAFVGAVNYVVVAVYASRRSNRTGKSWVPRNPLRAANDDLVSFDLPRISLTLLVFLFYNWVLWFVAPDLGSVLVGLVSIWEVTGTTVLGSSTSYTITGYSPIGGVVSLLASYGLIWLAATKYGG

Radius of gyration: 27.37 Å; chains: 1; bounding box: 53×69×97 Å

Organism: NCBI:txid1367881